Protein AF-A0A0C4F4C1-F1 (afdb_monomer)

Secondary structure (DSSP, 8-state):
---SHHHHHHHHHTTT----EEE--SS----HHHHHHHHHHIIIII-EEE----HHHHHIIIIIIIIIIIHHHHTT-GGG----HHHHHHHHHHHHHHHHHHHHHHHHHHHTT--EEEEEE-SSSS--TTSSHHHHHHHHHHSPP---------------EEEEEEE-S----HHHHH-----S--SSTTHHHHHHHS-S-TTHHHHHHHHHTSSEEEESSHHHHHHHHHHIIIII---EETTEEEETTEEEEEEE------HHHHHHHHTSHHHHHHHHHHHHHTTTS----------SSPPP--S-------PPP-

Mean predicted aligned error: 11.78 Å

Structure (mmCIF, N/CA/C/O backbone):
data_AF-A0A0C4F4C1-F1
#
_entry.id   AF-A0A0C4F4C1-F1
#
loop_
_atom_site.group_PDB
_atom_site.id
_atom_site.type_symbol
_atom_site.label_atom_id
_atom_site.label_alt_id
_atom_site.label_comp_id
_atom_site.label_asym_id
_atom_site.label_entity_id
_atom_site.label_seq_id
_atom_site.pdbx_PDB_ins_code
_atom_site.Cartn_x
_atom_site.Cartn_y
_atom_site.Cartn_z
_atom_site.occupancy
_atom_site.B_iso_or_equiv
_atom_site.auth_seq_id
_atom_site.auth_comp_id
_atom_site.auth_asym_id
_atom_site.auth_atom_id
_atom_site.pdbx_PDB_model_num
ATOM 1 N N . MET A 1 1 ? 1.048 4.523 18.646 1.00 35.31 1 MET A N 1
ATOM 2 C CA . MET A 1 1 ? 0.759 3.696 17.454 1.00 35.31 1 MET A CA 1
ATOM 3 C C . MET A 1 1 ? 0.179 4.600 16.382 1.00 35.31 1 MET A C 1
ATOM 5 O O . MET A 1 1 ? -0.593 5.482 16.733 1.00 35.31 1 MET A O 1
ATOM 9 N N . SER A 1 2 ? 0.594 4.427 15.125 1.00 45.34 2 SER A N 1
ATOM 10 C CA . SER A 1 2 ? 0.056 5.192 13.990 1.00 45.34 2 SER A CA 1
ATOM 11 C C . SER A 1 2 ? -1.458 4.974 13.848 1.00 45.34 2 SER A C 1
ATOM 13 O O . SER A 1 2 ? -1.961 3.903 14.194 1.00 45.34 2 SER A O 1
ATOM 15 N N . SER A 1 3 ? -2.185 5.984 13.371 1.00 47.06 3 SER A N 1
ATOM 16 C CA . SER A 1 3 ? -3.628 5.923 13.128 1.00 47.06 3 SER A CA 1
ATOM 17 C C . SER A 1 3 ? -3.931 5.347 11.735 1.00 47.06 3 SER A C 1
ATOM 19 O O . SER A 1 3 ? -3.367 5.780 10.733 1.00 47.06 3 SER A O 1
ATOM 21 N N . GLY A 1 4 ? -4.838 4.364 11.650 1.00 54.81 4 GLY A N 1
ATOM 22 C CA . GLY A 1 4 ? -5.333 3.830 10.373 1.00 54.81 4 GLY A CA 1
ATOM 23 C C . GLY A 1 4 ? -5.789 2.368 10.429 1.00 54.81 4 GLY A C 1
ATOM 24 O O . GLY A 1 4 ? -5.321 1.589 11.258 1.00 54.81 4 GLY A O 1
ATOM 25 N N . GLY A 1 5 ? -6.677 1.977 9.507 1.00 57.53 5 GLY A N 1
ATOM 26 C CA . GLY A 1 5 ? -7.266 0.627 9.462 1.00 57.53 5 GLY A CA 1
ATOM 27 C C . GLY A 1 5 ? -6.260 -0.513 9.245 1.00 57.53 5 GLY A C 1
ATOM 28 O O . GLY A 1 5 ? -6.515 -1.648 9.643 1.00 57.53 5 GLY A O 1
ATOM 29 N N . LEU A 1 6 ? -5.083 -0.219 8.685 1.00 59.38 6 LEU A N 1
ATOM 30 C CA . LEU A 1 6 ? -4.038 -1.212 8.423 1.00 59.38 6 LEU A CA 1
ATOM 31 C C . LEU A 1 6 ? -3.344 -1.713 9.699 1.00 59.38 6 LEU A C 1
ATOM 33 O O . LEU A 1 6 ? -3.123 -2.915 9.844 1.00 59.38 6 LEU A O 1
ATOM 37 N N . VAL A 1 7 ? -3.030 -0.809 10.637 1.00 64.81 7 VAL A N 1
ATOM 38 C CA . VAL A 1 7 ? -2.422 -1.182 11.927 1.00 64.81 7 VAL A CA 1
ATOM 39 C C . VAL A 1 7 ? -3.390 -2.072 12.702 1.00 64.81 7 VAL A C 1
ATOM 41 O O . VAL A 1 7 ? -2.978 -3.077 13.281 1.00 64.81 7 VAL A O 1
ATOM 44 N N . SER A 1 8 ? -4.688 -1.759 12.653 1.00 63.59 8 SER A N 1
ATOM 45 C CA . SER A 1 8 ? -5.741 -2.559 13.281 1.00 63.59 8 SER A CA 1
ATOM 46 C C . SER A 1 8 ? -5.851 -3.964 12.680 1.00 63.59 8 SER A C 1
ATOM 48 O O . SER A 1 8 ? -5.931 -4.928 13.442 1.00 63.59 8 SER A O 1
ATOM 50 N N . ALA A 1 9 ? -5.804 -4.088 11.348 1.00 61.56 9 ALA A N 1
ATOM 51 C CA . ALA A 1 9 ? -5.882 -5.374 10.654 1.00 61.56 9 ALA A CA 1
ATOM 52 C C . ALA A 1 9 ? -4.660 -6.266 10.941 1.00 61.56 9 ALA A C 1
ATOM 54 O O . ALA A 1 9 ? -4.806 -7.415 11.353 1.00 61.56 9 ALA A O 1
ATOM 55 N N . LEU A 1 10 ? -3.443 -5.728 10.807 1.00 64.25 10 LEU A N 1
ATOM 56 C CA . LEU A 1 10 ? -2.212 -6.515 10.965 1.00 64.25 10 LEU A CA 1
ATOM 57 C C . LEU A 1 10 ? -1.890 -6.852 12.426 1.00 64.25 10 LEU A C 1
ATOM 59 O O . LEU A 1 10 ? -1.355 -7.925 12.706 1.00 64.25 10 LEU A O 1
ATOM 63 N N . SER A 1 11 ? -2.301 -6.007 13.376 1.00 66.00 11 SER A N 1
ATOM 64 C CA . SER A 1 11 ? -2.247 -6.363 14.801 1.00 66.00 11 SER A CA 1
ATOM 65 C C . SER A 1 11 ? -3.151 -7.558 15.137 1.00 66.00 11 SER A C 1
ATOM 67 O O . SER A 1 11 ? -2.917 -8.235 16.135 1.00 66.00 11 SER A O 1
ATOM 69 N N . GLY A 1 12 ? -4.188 -7.824 14.332 1.00 64.56 12 GLY A N 1
ATOM 70 C CA . GLY A 1 12 ? -4.990 -9.048 14.426 1.00 64.56 12 GLY A CA 1
ATOM 71 C C . GLY A 1 12 ? -4.208 -10.284 13.966 1.00 64.56 12 GLY A C 1
ATOM 72 O O . GLY A 1 12 ? -4.178 -11.290 14.673 1.00 64.56 12 GLY A O 1
ATOM 73 N N . CYS A 1 13 ? -3.491 -10.182 12.840 1.00 66.44 13 CYS A N 1
ATOM 74 C CA . CYS A 1 13 ? -2.711 -11.287 12.267 1.00 66.44 13 CYS A CA 1
ATOM 75 C C . CYS A 1 13 ? -1.541 -11.744 13.151 1.00 66.44 13 CYS A C 1
ATOM 77 O O . CYS A 1 13 ? -1.183 -12.919 13.114 1.00 66.44 13 CYS A O 1
ATOM 79 N N . LYS A 1 14 ? -0.976 -10.860 13.990 1.00 67.25 14 LYS A N 1
ATOM 80 C CA . LYS A 1 14 ? 0.126 -11.209 14.911 1.00 67.25 14 LYS A CA 1
ATOM 81 C C . LYS A 1 14 ? -0.247 -12.327 15.900 1.00 67.25 14 LYS A C 1
ATOM 83 O O . LYS A 1 14 ? 0.634 -13.001 16.417 1.00 67.25 14 LYS A O 1
ATOM 88 N N . LYS A 1 15 ? -1.546 -12.557 16.141 1.00 67.50 15 LYS A N 1
ATOM 89 C CA . LYS A 1 15 ? -2.036 -13.680 16.961 1.00 67.50 15 LYS A CA 1
ATOM 90 C C . LYS A 1 15 ? -1.895 -15.044 16.272 1.00 67.50 15 LYS A C 1
ATOM 92 O O . LYS A 1 15 ? -1.882 -16.057 16.957 1.00 67.50 15 LYS A O 1
ATOM 97 N N . GLN A 1 16 ? -1.855 -15.072 14.940 1.00 70.62 16 GLN A N 1
ATOM 98 C CA . GLN A 1 16 ? -1.908 -16.299 14.137 1.00 70.62 16 GLN A CA 1
ATOM 99 C C . GLN A 1 16 ? -0.598 -16.584 13.396 1.00 70.62 16 GLN A C 1
ATOM 101 O O . GLN A 1 16 ? -0.325 -17.734 13.070 1.00 70.62 16 GLN A O 1
ATOM 106 N N . MET A 1 17 ? 0.206 -15.553 13.122 1.00 72.75 17 MET A N 1
ATOM 107 C CA . MET A 1 17 ? 1.444 -15.670 12.355 1.00 72.75 17 MET A CA 1
ATOM 108 C C . MET A 1 17 ? 2.562 -14.831 12.968 1.00 72.75 17 MET A C 1
ATOM 110 O O . MET A 1 17 ? 2.354 -13.692 13.389 1.00 72.75 17 MET A O 1
ATOM 114 N N . THR A 1 18 ? 3.773 -15.382 12.959 1.00 72.88 18 THR A N 1
ATOM 115 C CA . THR A 1 18 ? 5.004 -14.655 13.270 1.00 72.88 18 THR A CA 1
ATOM 116 C C . THR A 1 18 ? 5.500 -13.941 12.019 1.00 72.88 18 THR A C 1
ATOM 118 O O . THR A 1 18 ? 5.768 -14.586 11.008 1.00 72.88 18 THR A O 1
ATOM 121 N N . PHE A 1 19 ? 5.645 -12.619 12.078 1.00 76.31 19 PHE A N 1
ATOM 122 C CA . PHE A 1 19 ? 6.206 -11.831 10.983 1.00 76.31 19 PHE A CA 1
ATOM 123 C C . PHE A 1 19 ? 7.054 -10.670 11.513 1.00 76.31 19 PHE A C 1
ATOM 125 O O . PHE A 1 19 ? 6.844 -10.185 12.627 1.00 76.31 19 PHE A O 1
ATOM 132 N N . SER A 1 20 ? 8.014 -10.235 10.695 1.00 78.81 20 SER A N 1
ATOM 133 C CA . SER A 1 20 ? 8.858 -9.060 10.932 1.00 78.81 20 SER A CA 1
ATOM 134 C C . SER A 1 20 ? 8.289 -7.864 10.170 1.00 78.81 20 SER A C 1
ATOM 136 O O . SER A 1 20 ? 7.990 -7.963 8.979 1.00 78.81 20 SER A O 1
ATOM 138 N N . TRP A 1 21 ? 8.119 -6.726 10.841 1.00 81.50 21 TRP A N 1
ATOM 139 C CA . TRP A 1 21 ? 7.571 -5.519 10.228 1.00 81.50 21 TRP A CA 1
ATOM 140 C C . TRP A 1 21 ? 8.665 -4.530 9.837 1.00 81.50 21 TRP A C 1
ATOM 142 O O . TRP A 1 21 ? 9.314 -3.954 10.704 1.00 81.50 21 TRP A O 1
ATOM 152 N N . ILE A 1 22 ? 8.801 -4.211 8.549 1.00 82.94 22 ILE A N 1
ATOM 153 C CA . ILE A 1 22 ? 9.775 -3.214 8.071 1.00 82.94 22 ILE A CA 1
ATOM 154 C C . ILE A 1 22 ? 9.083 -1.890 7.701 1.00 82.94 22 ILE A C 1
ATOM 156 O O . ILE A 1 22 ? 8.262 -1.825 6.778 1.00 82.94 22 ILE A O 1
ATOM 160 N N . GLY A 1 23 ? 9.414 -0.804 8.406 1.00 82.69 23 GLY A N 1
ATOM 161 C CA . GLY A 1 23 ? 8.717 0.483 8.272 1.00 82.69 23 GLY A CA 1
ATOM 162 C C . GLY A 1 23 ? 9.532 1.696 8.719 1.00 82.69 23 GLY A C 1
ATOM 163 O O . GLY A 1 23 ? 10.448 1.567 9.521 1.00 82.69 23 GLY A O 1
ATOM 164 N N . TRP A 1 24 ? 9.184 2.884 8.220 1.00 84.00 24 TRP A N 1
ATOM 165 C CA . TRP A 1 24 ? 9.732 4.144 8.732 1.00 84.00 24 TRP A CA 1
ATOM 166 C C . TRP A 1 24 ? 9.027 4.523 10.050 1.00 84.00 24 TRP A C 1
ATOM 168 O O . TRP A 1 24 ? 7.796 4.472 10.095 1.00 84.00 24 TRP A O 1
ATOM 178 N N . PRO A 1 25 ? 9.760 4.882 11.124 1.00 82.31 25 PRO A N 1
ATOM 179 C CA . PRO A 1 25 ? 9.172 5.214 12.426 1.00 82.31 25 PRO A CA 1
ATOM 180 C C . PRO A 1 25 ? 8.455 6.574 12.474 1.00 82.31 25 PRO A C 1
ATOM 182 O O . PRO A 1 25 ? 7.827 6.877 13.485 1.00 82.31 25 PRO A O 1
ATOM 185 N N . GLY A 1 26 ? 8.527 7.378 11.407 1.00 81.25 26 GLY A N 1
ATOM 186 C CA . GLY A 1 26 ? 7.817 8.658 11.306 1.00 81.25 26 GLY A CA 1
ATOM 187 C C . GLY A 1 26 ? 8.607 9.878 11.780 1.00 81.25 26 GLY A C 1
ATOM 188 O O . GLY A 1 26 ? 8.029 10.954 11.885 1.00 81.25 26 GLY A O 1
ATOM 189 N N . LEU A 1 27 ? 9.897 9.724 12.092 1.00 82.56 27 LEU A N 1
ATOM 190 C CA . LEU A 1 27 ? 10.769 10.827 12.496 1.00 82.56 27 LEU A CA 1
ATOM 191 C C . LEU A 1 27 ? 12.226 10.569 12.093 1.00 82.56 27 LEU A C 1
ATOM 193 O O . LEU A 1 27 ? 12.684 9.419 12.122 1.00 82.56 27 LEU A O 1
ATOM 197 N N . ASP A 1 28 ? 12.952 11.631 11.747 1.00 83.56 28 ASP A N 1
ATOM 198 C CA . ASP A 1 28 ? 14.396 11.579 11.531 1.00 83.56 28 ASP A CA 1
ATOM 199 C C . ASP A 1 28 ? 15.155 11.592 12.869 1.00 83.56 28 ASP A C 1
ATOM 201 O O . ASP A 1 28 ? 15.110 12.536 13.662 1.00 83.56 28 ASP A O 1
ATOM 205 N N . VAL A 1 29 ? 15.874 10.502 13.137 1.00 84.62 29 VAL A N 1
ATOM 206 C CA . VAL A 1 29 ? 16.714 10.350 14.329 1.00 84.62 29 VAL A CA 1
ATOM 207 C C . VAL A 1 29 ? 18.156 10.649 13.945 1.00 84.62 29 VAL A C 1
ATOM 209 O O . VAL A 1 29 ? 18.796 9.830 13.298 1.00 84.62 29 VAL A O 1
ATOM 212 N N . ARG A 1 30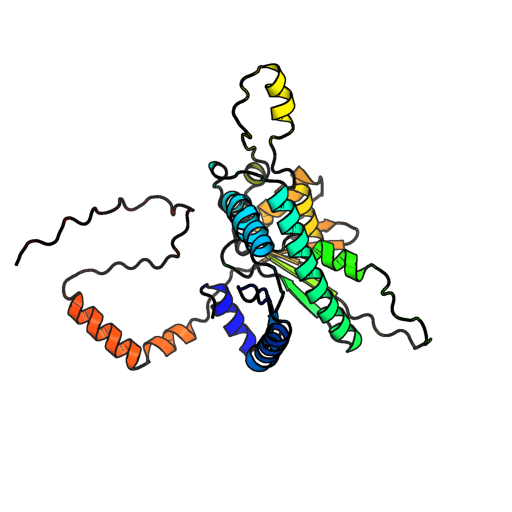 ? 18.725 11.772 14.392 1.00 81.12 30 ARG A N 1
ATOM 213 C CA . ARG A 1 30 ? 20.107 12.141 14.020 1.00 81.12 30 ARG A CA 1
ATOM 214 C C . ARG A 1 30 ? 21.187 11.353 14.768 1.00 81.12 30 ARG A C 1
ATOM 216 O O . ARG A 1 30 ? 22.189 10.966 14.175 1.00 81.12 30 ARG A O 1
ATOM 223 N N . ALA A 1 31 ? 20.996 11.100 16.063 1.00 86.44 31 ALA A N 1
ATOM 224 C CA . ALA A 1 31 ? 22.010 10.464 16.904 1.00 86.44 31 ALA A CA 1
ATOM 225 C C . ALA A 1 31 ? 22.082 8.937 16.665 1.00 86.44 31 ALA A C 1
ATOM 227 O O . ALA A 1 31 ? 21.080 8.249 16.889 1.00 86.44 31 ALA A O 1
ATOM 228 N N . PRO A 1 32 ? 23.251 8.369 16.297 1.00 86.69 32 PRO A N 1
ATOM 229 C CA . PRO A 1 32 ? 23.392 6.927 16.064 1.00 86.69 32 PRO A CA 1
ATOM 230 C C . PRO A 1 32 ? 23.008 6.071 17.276 1.00 86.69 32 PRO A C 1
ATOM 232 O O . PRO A 1 32 ? 22.329 5.060 17.123 1.00 86.69 32 PRO A O 1
ATOM 235 N N . ALA A 1 33 ? 23.357 6.515 18.488 1.00 85.50 33 ALA A N 1
ATOM 236 C CA . ALA A 1 33 ? 22.995 5.821 19.724 1.00 85.50 33 ALA A CA 1
ATOM 237 C C . ALA A 1 33 ? 21.469 5.679 19.890 1.00 85.50 33 ALA A C 1
ATOM 239 O O . ALA A 1 33 ? 20.977 4.618 20.276 1.00 85.50 33 ALA A O 1
ATOM 240 N N . HIS A 1 34 ? 20.704 6.716 19.529 1.00 89.06 34 HIS A N 1
ATOM 241 C CA . HIS A 1 34 ? 19.241 6.672 19.572 1.00 89.06 34 HIS A CA 1
ATOM 242 C C . HIS A 1 34 ? 18.667 5.749 18.494 1.00 89.06 34 HIS A C 1
ATOM 244 O O . HIS A 1 34 ? 17.710 5.029 18.777 1.00 89.06 34 HIS A O 1
ATOM 250 N N . LYS A 1 35 ? 19.258 5.709 17.289 1.00 88.38 35 LYS A N 1
ATOM 251 C CA . LYS A 1 35 ? 18.845 4.754 16.244 1.00 88.38 35 LYS A CA 1
ATOM 252 C C . LYS A 1 35 ? 18.967 3.316 16.740 1.00 88.38 35 LYS A C 1
ATOM 254 O O . LYS A 1 35 ? 18.026 2.545 16.577 1.00 88.38 35 LYS A O 1
ATOM 259 N N . THR A 1 36 ? 20.084 2.972 17.381 1.00 88.94 36 THR A N 1
ATOM 260 C CA . THR A 1 36 ? 20.307 1.628 17.935 1.00 88.94 36 THR A CA 1
ATOM 261 C C . THR A 1 36 ? 19.296 1.299 19.027 1.00 88.94 36 THR A C 1
ATOM 263 O O . THR A 1 36 ? 18.661 0.249 18.974 1.00 88.94 36 THR A O 1
ATOM 266 N N . PHE A 1 37 ? 19.081 2.215 19.976 1.00 89.88 37 PHE A N 1
ATOM 267 C CA . PHE A 1 37 ? 18.108 2.024 21.052 1.00 89.88 37 PHE A CA 1
ATOM 268 C C . PHE A 1 37 ? 16.679 1.818 20.525 1.00 89.88 37 PHE A C 1
ATOM 270 O O . PHE A 1 37 ? 15.995 0.877 20.925 1.00 89.88 37 PHE A O 1
ATOM 277 N N . ILE A 1 38 ? 16.233 2.665 19.592 1.00 88.12 38 ILE A N 1
ATOM 278 C CA . ILE A 1 38 ? 14.894 2.571 18.997 1.00 88.12 38 ILE A CA 1
ATOM 279 C C . ILE A 1 38 ? 14.758 1.286 18.177 1.00 88.12 38 ILE A C 1
ATOM 281 O O . ILE A 1 38 ? 13.740 0.608 18.285 1.00 88.12 38 ILE A O 1
ATOM 285 N N . ALA A 1 39 ? 15.771 0.922 17.387 1.00 87.94 39 ALA A N 1
ATOM 286 C CA . ALA A 1 39 ? 15.757 -0.315 16.612 1.00 87.94 39 ALA A CA 1
ATOM 287 C C . ALA A 1 39 ? 15.644 -1.554 17.510 1.00 87.94 39 ALA A C 1
ATOM 289 O O . ALA A 1 39 ? 14.866 -2.452 17.196 1.00 87.94 39 ALA A O 1
ATOM 290 N N . GLN A 1 40 ? 16.361 -1.574 18.638 1.00 88.75 40 GLN A N 1
ATOM 291 C CA . GLN A 1 40 ? 16.298 -2.675 19.594 1.00 88.75 40 GLN A CA 1
ATOM 292 C C . GLN A 1 40 ? 14.906 -2.785 20.226 1.00 88.75 40 GLN A C 1
ATOM 294 O O . GLN A 1 40 ? 14.291 -3.846 20.180 1.00 88.75 40 GLN A O 1
ATOM 299 N N . ARG A 1 41 ? 14.344 -1.670 20.709 1.00 89.31 41 ARG A N 1
ATOM 300 C CA . ARG A 1 41 ? 12.983 -1.656 21.269 1.00 89.31 41 ARG A CA 1
ATOM 301 C C . ARG A 1 41 ? 11.916 -2.063 20.257 1.00 89.31 41 ARG A C 1
ATOM 303 O O . ARG A 1 41 ? 11.018 -2.828 20.588 1.00 89.31 41 ARG A O 1
ATOM 310 N N . LEU A 1 42 ? 12.010 -1.574 19.019 1.00 86.19 42 LEU A N 1
ATOM 311 C CA . LEU A 1 42 ? 11.087 -1.947 17.945 1.00 86.19 42 LEU A CA 1
ATOM 312 C C . LEU A 1 42 ? 11.144 -3.448 17.645 1.00 86.19 42 LEU A C 1
ATOM 314 O O . LEU A 1 42 ? 10.095 -4.065 17.445 1.00 86.19 42 LEU A O 1
ATOM 318 N N . LYS A 1 43 ? 12.342 -4.037 17.661 1.00 85.44 43 LYS A N 1
ATOM 319 C CA . LYS A 1 43 ? 12.540 -5.470 17.454 1.00 85.44 43 LYS A CA 1
ATOM 320 C C . LYS A 1 43 ? 11.938 -6.286 18.598 1.00 85.44 43 LYS A C 1
ATOM 322 O O . LYS A 1 43 ? 11.150 -7.190 18.327 1.00 85.44 43 LYS A O 1
ATOM 327 N N . ASP A 1 44 ? 12.259 -5.934 19.838 1.00 85.06 44 ASP A N 1
ATOM 328 C CA . ASP A 1 44 ? 11.915 -6.734 21.016 1.00 85.06 44 ASP A CA 1
ATOM 329 C C . ASP A 1 44 ? 10.431 -6.616 21.393 1.00 85.06 44 ASP A C 1
ATOM 331 O O . ASP A 1 44 ? 9.773 -7.619 21.656 1.00 85.06 44 ASP A O 1
ATOM 335 N N . GLU A 1 45 ? 9.871 -5.403 21.374 1.00 84.44 45 GLU A N 1
ATOM 336 C CA . GLU A 1 45 ? 8.482 -5.165 21.791 1.00 84.44 45 GLU A CA 1
ATOM 337 C C . GLU A 1 45 ? 7.479 -5.409 20.647 1.00 84.44 45 GLU A C 1
ATOM 339 O O . GLU A 1 45 ? 6.363 -5.889 20.869 1.00 84.44 45 GLU A O 1
ATOM 344 N N . TYR A 1 46 ? 7.852 -5.088 19.401 1.00 78.81 46 TYR A N 1
ATOM 345 C CA . TYR A 1 46 ? 6.898 -5.032 18.285 1.00 78.81 46 TYR A CA 1
ATOM 346 C C . TYR A 1 46 ? 7.221 -5.971 17.124 1.00 78.81 46 TYR A C 1
ATOM 348 O O . TYR A 1 46 ? 6.344 -6.170 16.281 1.00 78.81 46 TYR A O 1
ATOM 356 N N . SER A 1 47 ? 8.386 -6.628 17.116 1.00 82.88 47 SER A N 1
ATOM 357 C CA . SER A 1 47 ? 8.878 -7.404 15.966 1.00 82.88 47 SER A CA 1
ATOM 358 C C . SER A 1 47 ? 9.040 -6.525 14.717 1.00 82.88 47 SER A C 1
ATOM 360 O O . SER A 1 47 ? 8.782 -6.955 13.597 1.00 82.88 47 SER A O 1
ATOM 362 N N . CYS A 1 48 ? 9.445 -5.268 14.918 1.00 84.25 48 CYS A N 1
ATOM 363 C CA . CYS A 1 48 ? 9.604 -4.261 13.876 1.00 84.25 48 CYS A CA 1
ATOM 364 C C . CYS A 1 48 ? 11.087 -3.939 13.628 1.00 84.25 48 CYS A C 1
ATOM 366 O O . CYS A 1 48 ? 11.869 -3.793 14.564 1.00 84.25 48 CYS A O 1
ATOM 368 N N . LYS A 1 49 ? 11.466 -3.732 12.367 1.00 84.00 49 LYS A N 1
ATOM 369 C CA . LYS A 1 49 ? 12.766 -3.207 11.939 1.00 84.00 49 LYS A CA 1
ATOM 370 C C . LYS A 1 49 ? 12.566 -1.816 11.306 1.00 84.00 49 LYS A C 1
ATOM 372 O O . LYS A 1 49 ? 11.821 -1.693 10.328 1.00 84.00 49 LYS A O 1
ATOM 377 N N . PRO A 1 50 ? 13.197 -0.755 11.842 1.00 87.50 50 PRO A N 1
ATOM 378 C CA . PRO A 1 50 ? 13.037 0.587 11.300 1.00 87.50 50 PRO A CA 1
ATOM 379 C C . PRO A 1 50 ? 13.812 0.774 9.991 1.00 87.50 50 PRO A C 1
ATOM 381 O O . PRO A 1 50 ? 14.934 0.290 9.839 1.00 87.50 50 PRO A O 1
ATOM 384 N N . VAL A 1 51 ? 13.229 1.546 9.078 1.00 87.31 51 VAL A N 1
ATOM 385 C CA . VAL A 1 51 ? 13.908 2.132 7.918 1.00 87.31 51 VAL A CA 1
ATOM 386 C C . VAL A 1 51 ? 14.125 3.605 8.208 1.00 87.31 51 VAL A C 1
ATOM 388 O O . VAL A 1 51 ? 13.176 4.325 8.511 1.00 87.31 51 VAL A O 1
ATOM 391 N N . TRP A 1 52 ? 15.377 4.043 8.158 1.00 89.31 52 TRP A N 1
ATOM 392 C CA . TRP A 1 52 ? 15.751 5.415 8.480 1.00 89.31 52 TRP A CA 1
ATOM 393 C C . TRP A 1 52 ? 15.752 6.260 7.213 1.00 89.31 52 TRP A C 1
ATOM 395 O O . TRP A 1 52 ? 16.490 5.957 6.281 1.00 89.31 52 TRP A O 1
ATOM 405 N N . LEU A 1 53 ? 14.947 7.317 7.206 1.00 87.31 53 LEU A N 1
ATOM 406 C CA . LEU A 1 53 ? 14.895 8.329 6.154 1.00 87.31 53 LEU A CA 1
ATOM 407 C C . LEU A 1 53 ? 15.166 9.688 6.807 1.00 87.31 53 LEU A C 1
ATOM 409 O O . LEU A 1 53 ? 14.727 9.897 7.941 1.00 87.31 53 LEU A O 1
ATOM 413 N N . SER A 1 54 ? 15.886 10.574 6.116 1.00 90.88 54 SER A N 1
ATOM 414 C CA . SER A 1 54 ? 16.015 11.974 6.542 1.00 90.88 54 SER A CA 1
ATOM 415 C C . SER A 1 54 ? 14.676 12.694 6.396 1.00 90.88 54 SER A C 1
ATOM 417 O O . SER A 1 54 ? 13.860 12.276 5.577 1.00 90.88 54 SER A O 1
ATOM 419 N N . ASP A 1 55 ? 14.446 13.780 7.136 1.00 89.00 55 ASP A N 1
ATOM 420 C CA . ASP A 1 55 ? 13.181 14.529 7.028 1.00 89.00 55 ASP A CA 1
ATOM 421 C C . ASP A 1 55 ? 12.938 15.072 5.606 1.00 89.00 55 ASP A C 1
ATOM 423 O O . ASP A 1 55 ? 11.816 15.025 5.112 1.00 89.00 55 ASP A O 1
ATOM 427 N N . ASP A 1 56 ? 13.988 15.523 4.910 1.00 91.06 56 ASP A N 1
ATOM 428 C CA . ASP A 1 56 ? 13.890 16.027 3.529 1.00 91.06 56 ASP A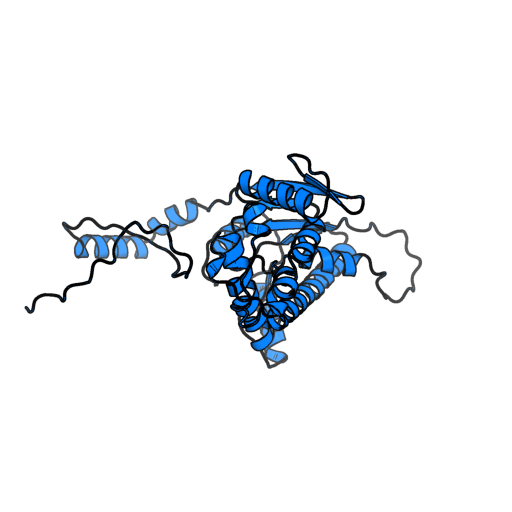 CA 1
ATOM 429 C C . ASP A 1 56 ? 13.515 14.917 2.532 1.00 91.06 56 ASP A C 1
ATOM 431 O O . ASP A 1 56 ? 12.603 15.081 1.718 1.00 91.06 56 ASP A O 1
ATOM 435 N N . LEU A 1 57 ? 14.165 13.751 2.634 1.00 90.25 57 LEU A N 1
ATOM 436 C CA . LEU A 1 57 ? 13.811 12.582 1.829 1.00 90.25 57 LEU A CA 1
ATOM 437 C C . LEU A 1 57 ? 12.404 12.095 2.191 1.00 90.25 57 LEU A C 1
ATOM 439 O O . LEU A 1 57 ? 11.629 11.715 1.311 1.00 90.25 57 LEU A O 1
ATOM 443 N N . ALA A 1 58 ? 12.063 12.118 3.484 1.00 87.19 58 ALA A N 1
ATOM 444 C CA . ALA A 1 58 ? 10.763 11.737 4.009 1.00 87.19 58 ALA A CA 1
ATOM 445 C C . ALA A 1 58 ? 9.645 12.597 3.399 1.00 87.19 58 ALA A C 1
ATOM 447 O O . ALA A 1 58 ? 8.682 12.068 2.849 1.00 87.19 58 ALA A O 1
ATOM 448 N N . ASP A 1 59 ? 9.812 13.913 3.423 1.00 88.00 59 ASP A N 1
ATOM 449 C CA . ASP A 1 59 ? 8.846 14.867 2.894 1.00 88.00 59 ASP A CA 1
ATOM 450 C C . ASP A 1 59 ? 8.698 14.759 1.369 1.00 88.00 59 ASP A C 1
ATOM 452 O O . ASP A 1 59 ? 7.591 14.552 0.862 1.00 88.00 59 ASP A O 1
ATOM 456 N N . LYS A 1 60 ? 9.807 14.777 0.620 1.00 89.69 60 LYS A N 1
ATOM 457 C CA . LYS A 1 60 ? 9.775 14.708 -0.852 1.00 89.69 60 LYS A CA 1
ATOM 458 C C . LYS A 1 60 ? 9.181 13.401 -1.372 1.00 89.69 60 LYS A C 1
ATOM 460 O O . LYS A 1 60 ? 8.421 13.422 -2.341 1.00 89.69 60 LYS A O 1
ATOM 465 N N . HIS A 1 61 ? 9.480 12.261 -0.741 1.00 85.12 61 HIS A N 1
ATOM 466 C CA . HIS A 1 61 ? 8.892 10.991 -1.174 1.00 85.12 61 HIS A CA 1
ATOM 467 C C . HIS A 1 61 ? 7.421 10.856 -0.744 1.00 85.12 61 HIS A C 1
ATOM 469 O O . HIS A 1 61 ? 6.593 10.396 -1.540 1.00 85.12 61 HIS A O 1
ATOM 475 N N . TYR A 1 62 ? 7.085 11.223 0.501 1.00 83.94 62 TYR A N 1
ATOM 476 C CA . TYR A 1 62 ? 5.763 10.992 1.086 1.00 83.94 62 TYR A CA 1
ATOM 477 C C . TYR A 1 62 ? 4.774 12.080 0.670 1.00 83.94 62 TYR A C 1
ATOM 479 O O . TYR A 1 62 ? 3.773 11.791 0.017 1.00 83.94 62 TYR A O 1
ATOM 487 N N . ASN A 1 63 ? 5.066 13.340 0.982 1.00 85.19 63 ASN A N 1
ATOM 488 C CA . ASN A 1 63 ? 4.208 14.463 0.620 1.00 85.19 63 ASN A CA 1
ATOM 489 C C . ASN A 1 63 ? 4.377 14.835 -0.857 1.00 85.19 63 ASN A C 1
ATOM 491 O O . ASN A 1 63 ? 3.385 15.012 -1.567 1.00 85.19 63 ASN A O 1
ATOM 495 N N . GLY A 1 64 ? 5.619 14.876 -1.341 1.00 86.12 64 GLY A N 1
ATOM 496 C CA . GLY A 1 64 ? 5.941 15.340 -2.690 1.00 86.12 64 GLY A CA 1
ATOM 497 C C . GLY A 1 64 ? 5.481 14.411 -3.816 1.00 86.12 64 GLY A C 1
ATOM 498 O O . GLY A 1 64 ? 4.789 14.857 -4.726 1.00 86.12 64 GLY A O 1
ATOM 499 N N . PHE A 1 65 ? 5.850 13.127 -3.797 1.00 85.81 65 PHE A N 1
ATOM 500 C CA . PHE A 1 65 ? 5.465 12.197 -4.870 1.00 85.81 65 PHE A CA 1
ATOM 501 C C . PHE A 1 65 ? 4.220 11.386 -4.523 1.00 85.81 65 PHE A C 1
ATOM 503 O O . PHE A 1 65 ? 3.269 11.305 -5.298 1.00 85.81 65 PHE A O 1
ATOM 510 N N . SER A 1 66 ? 4.210 10.772 -3.344 1.00 84.31 66 SER A N 1
ATOM 511 C CA . SER A 1 66 ? 3.161 9.823 -2.992 1.00 84.31 66 SER A CA 1
ATOM 512 C C . SER A 1 66 ? 1.806 10.527 -2.842 1.00 84.31 66 SER A C 1
ATOM 514 O O . SER A 1 66 ? 0.877 10.217 -3.591 1.00 84.31 66 SER A O 1
ATOM 516 N N . ASN A 1 67 ? 1.709 11.520 -1.953 1.00 82.81 67 ASN A N 1
ATOM 517 C CA . ASN A 1 67 ? 0.454 12.226 -1.675 1.00 82.81 67 ASN A CA 1
ATOM 518 C C . ASN A 1 67 ? 0.070 13.245 -2.753 1.00 82.81 67 ASN A C 1
ATOM 520 O O . ASN A 1 67 ? -1.118 13.451 -2.963 1.00 82.81 67 ASN A O 1
ATOM 524 N N . SER A 1 68 ? 1.030 13.869 -3.444 1.00 82.94 68 SER A N 1
ATOM 525 C CA . SER A 1 68 ? 0.702 14.891 -4.456 1.00 82.94 68 SER A CA 1
ATOM 526 C C . SER A 1 68 ? 0.543 14.338 -5.877 1.00 82.94 68 SER A C 1
ATOM 528 O O . SER A 1 68 ? -0.015 15.028 -6.723 1.00 82.94 68 SER A O 1
ATOM 530 N N . ILE A 1 69 ? 1.011 13.112 -6.164 1.00 84.12 69 ILE A N 1
ATOM 531 C CA . ILE A 1 69 ? 0.913 12.493 -7.502 1.00 84.12 69 ILE A CA 1
ATOM 532 C C . ILE A 1 69 ? 0.110 11.200 -7.453 1.00 84.12 69 ILE A C 1
ATOM 534 O O . ILE A 1 69 ? -0.974 11.100 -8.023 1.00 84.12 69 ILE A O 1
ATOM 538 N N . LEU A 1 70 ? 0.623 10.180 -6.767 1.00 84.56 70 LEU A N 1
ATOM 539 C CA . LEU A 1 70 ? 0.021 8.850 -6.839 1.00 84.56 70 LEU A CA 1
ATOM 540 C C . LEU A 1 70 ? -1.367 8.799 -6.199 1.00 84.56 70 LEU A C 1
ATOM 542 O O . LEU A 1 70 ? -2.258 8.127 -6.718 1.00 84.56 70 LEU A O 1
ATOM 546 N N . TRP A 1 71 ? -1.552 9.502 -5.084 1.00 84.25 71 TRP A N 1
ATOM 547 C CA . TRP A 1 71 ? -2.821 9.527 -4.371 1.00 84.25 71 TRP A CA 1
ATOM 548 C C . TRP A 1 71 ? -3.960 10.149 -5.191 1.00 84.25 71 TRP A C 1
ATOM 550 O O . TRP A 1 71 ? -4.932 9.424 -5.432 1.00 84.25 71 TRP A O 1
ATOM 560 N N . PRO A 1 72 ? -3.857 11.392 -5.708 1.00 83.06 72 PRO A N 1
ATOM 561 C CA . PRO A 1 72 ? -4.883 11.962 -6.574 1.00 83.06 72 PRO A CA 1
ATOM 562 C C . PRO A 1 72 ? -5.130 11.106 -7.818 1.00 83.06 72 PRO A C 1
ATOM 564 O O . PRO A 1 72 ? -6.281 10.861 -8.178 1.00 83.06 72 PRO A O 1
ATOM 567 N N . LEU A 1 73 ? -4.073 10.563 -8.439 1.00 84.62 73 LEU A N 1
ATOM 568 C CA . LEU A 1 73 ? -4.207 9.690 -9.610 1.00 84.62 73 LEU A CA 1
ATOM 569 C C . LEU A 1 73 ? -5.059 8.455 -9.312 1.00 84.62 73 LEU A C 1
ATOM 571 O O . LEU A 1 73 ? -5.958 8.112 -10.080 1.00 84.62 73 LEU A O 1
ATOM 575 N N . PHE A 1 74 ? -4.769 7.773 -8.204 1.00 86.69 74 PHE A N 1
ATOM 576 C CA . PHE A 1 74 ? -5.415 6.505 -7.870 1.00 86.69 74 PHE A CA 1
ATOM 577 C C . PHE A 1 74 ? -6.837 6.704 -7.345 1.00 86.69 74 PHE A C 1
ATOM 579 O O . PHE A 1 74 ? -7.658 5.797 -7.453 1.00 86.69 74 PHE A O 1
ATOM 586 N N . HIS A 1 75 ? -7.157 7.911 -6.880 1.00 86.38 75 HIS A N 1
ATOM 587 C CA . HIS A 1 75 ? -8.498 8.299 -6.454 1.00 86.38 75 HIS A CA 1
ATOM 588 C C . HIS A 1 75 ? -9.293 9.026 -7.536 1.00 86.38 75 HIS A C 1
ATOM 590 O O . HIS A 1 75 ? -10.335 9.577 -7.215 1.00 86.38 75 HIS A O 1
ATOM 596 N N . TYR A 1 76 ? -8.866 9.009 -8.805 1.00 84.56 76 TYR A N 1
ATOM 597 C CA . TYR A 1 76 ? -9.590 9.656 -9.910 1.00 84.56 76 TYR A CA 1
ATOM 598 C C . TYR A 1 76 ? -9.700 11.191 -9.782 1.00 84.56 76 TYR A C 1
ATOM 600 O O . TYR A 1 76 ? -10.619 11.791 -10.335 1.00 84.56 76 TYR A O 1
ATOM 608 N N . HIS A 1 77 ? -8.730 11.837 -9.127 1.00 81.94 77 HIS A N 1
ATOM 609 C CA . HIS A 1 77 ? -8.619 13.297 -8.991 1.00 81.94 77 HIS A CA 1
ATOM 610 C C . HIS A 1 77 ? -7.402 13.847 -9.758 1.00 81.94 77 HIS A C 1
ATOM 612 O O . HIS A 1 77 ? -6.464 14.374 -9.161 1.00 81.94 77 HIS A O 1
ATOM 618 N N . PRO A 1 78 ? -7.359 13.730 -11.099 1.00 72.12 78 PRO A N 1
ATOM 619 C CA . PRO A 1 78 ? -6.173 14.092 -11.857 1.00 72.12 78 PRO A CA 1
ATOM 620 C C . PRO A 1 78 ? -5.841 15.593 -11.886 1.00 72.12 78 PRO A C 1
ATOM 622 O O . PRO A 1 78 ? -4.695 15.960 -12.124 1.00 72.12 78 PRO A O 1
ATOM 625 N N . GLY A 1 79 ? -6.814 16.470 -11.640 1.00 68.19 79 GLY A N 1
ATOM 626 C CA . GLY A 1 79 ? -6.634 17.922 -11.764 1.00 68.19 79 GLY A CA 1
ATOM 627 C C . GLY A 1 79 ? -5.665 18.560 -10.759 1.00 68.19 79 GLY A C 1
ATOM 628 O O . GLY A 1 79 ? -5.248 19.690 -10.981 1.00 68.19 79 GLY A O 1
ATOM 629 N N . GLU A 1 80 ? -5.296 17.857 -9.687 1.00 68.56 80 GLU A N 1
ATOM 630 C CA . GLU A 1 80 ? -4.508 18.402 -8.566 1.00 68.56 80 GLU A CA 1
ATOM 631 C C . GLU A 1 80 ? -3.015 18.026 -8.618 1.00 68.56 80 GLU A C 1
ATOM 633 O O . GLU A 1 80 ? -2.249 18.376 -7.721 1.00 68.56 80 GLU A O 1
ATOM 638 N N . MET A 1 81 ? -2.576 17.308 -9.657 1.00 72.81 81 MET A N 1
ATOM 639 C CA . MET A 1 81 ? -1.210 16.784 -9.739 1.00 72.81 81 MET A CA 1
ATOM 640 C C . MET A 1 81 ? -0.218 17.743 -10.393 1.00 72.81 81 MET A C 1
ATOM 642 O O . MET A 1 81 ? -0.419 18.181 -11.524 1.00 72.81 81 MET A O 1
ATOM 646 N N . ASN A 1 82 ? 0.930 17.934 -9.738 1.00 75.69 82 ASN A N 1
ATOM 647 C CA . ASN A 1 82 ? 2.074 18.679 -10.268 1.00 75.69 82 ASN A CA 1
ATOM 648 C C . ASN A 1 82 ? 3.347 17.831 -10.210 1.00 75.69 82 ASN A C 1
ATOM 650 O O . ASN A 1 82 ? 3.987 17.736 -9.164 1.00 75.69 82 ASN A O 1
ATOM 654 N N . PHE A 1 83 ? 3.721 17.200 -11.328 1.00 81.19 83 PHE A N 1
ATOM 655 C CA . PHE A 1 83 ? 4.910 16.345 -11.372 1.00 81.19 83 PHE A CA 1
ATOM 656 C C . PHE A 1 83 ? 6.192 17.168 -11.202 1.00 81.19 83 PHE A C 1
ATOM 658 O O . PHE A 1 83 ? 6.463 18.084 -11.977 1.00 81.19 83 PHE A O 1
ATOM 665 N N . VAL A 1 84 ? 6.999 16.784 -10.214 1.00 83.88 84 VAL A N 1
ATOM 666 C CA . VAL A 1 84 ? 8.316 17.359 -9.934 1.00 83.88 84 VAL A CA 1
ATOM 667 C C . VAL A 1 84 ? 9.333 16.225 -9.943 1.00 83.88 84 VAL A C 1
ATOM 669 O O . VAL A 1 84 ? 9.219 15.275 -9.168 1.00 83.88 84 VAL A O 1
ATOM 672 N N . GLU A 1 85 ? 10.344 16.328 -10.803 1.00 86.31 85 GLU A N 1
ATOM 673 C CA . GLU A 1 85 ? 11.365 15.287 -10.980 1.00 86.31 85 GLU A CA 1
ATOM 674 C C . GLU A 1 85 ? 12.134 14.997 -9.683 1.00 86.31 85 GLU A C 1
ATOM 676 O O . GLU A 1 85 ? 12.328 13.840 -9.324 1.00 86.31 85 GLU A O 1
ATOM 681 N N . ALA A 1 86 ? 12.455 16.026 -8.893 1.00 88.38 86 ALA A N 1
ATOM 682 C CA . ALA A 1 86 ? 13.104 15.851 -7.592 1.00 88.38 86 ALA A CA 1
ATOM 683 C C . ALA A 1 86 ? 12.282 14.990 -6.610 1.00 88.38 86 ALA A C 1
ATOM 685 O O . ALA A 1 86 ? 12.855 14.247 -5.815 1.00 88.38 86 ALA A O 1
ATOM 686 N N . HIS A 1 87 ? 10.944 15.050 -6.666 1.00 90.00 87 HIS A N 1
ATOM 687 C CA . HIS A 1 87 ? 10.089 14.188 -5.843 1.00 90.00 87 HIS A CA 1
ATOM 688 C C . HIS A 1 87 ? 10.131 12.737 -6.333 1.00 90.00 87 HIS A C 1
ATOM 690 O O . HIS A 1 87 ? 10.086 11.812 -5.523 1.00 90.00 87 HIS A O 1
ATOM 696 N N . TRP A 1 88 ? 10.246 12.526 -7.648 1.00 88.62 88 TRP A N 1
ATOM 697 C CA . TRP A 1 88 ? 10.421 11.194 -8.218 1.00 88.62 88 TRP A CA 1
ATOM 698 C C . TRP A 1 88 ? 11.761 10.563 -7.823 1.00 88.62 88 TRP A C 1
ATOM 700 O O . TRP A 1 88 ? 11.791 9.408 -7.398 1.00 88.62 88 TRP A O 1
ATOM 710 N N . GLU A 1 89 ? 12.856 11.318 -7.897 1.00 90.50 89 GLU A N 1
ATOM 711 C CA . GLU A 1 89 ? 14.172 10.840 -7.457 1.00 90.50 89 GLU A CA 1
ATOM 712 C C . GLU A 1 89 ? 14.168 10.483 -5.966 1.00 90.50 89 GLU A C 1
ATOM 714 O O . GLU A 1 89 ? 14.563 9.376 -5.599 1.00 90.50 89 GLU A O 1
ATOM 719 N N . ALA A 1 90 ? 13.600 11.349 -5.119 1.00 91.12 90 ALA A N 1
ATOM 720 C CA . ALA A 1 90 ? 13.408 11.067 -3.697 1.00 91.12 90 ALA A CA 1
ATOM 721 C C . ALA A 1 90 ? 12.554 9.807 -3.462 1.00 91.12 90 ALA A C 1
ATOM 723 O O . ALA A 1 90 ? 12.832 9.000 -2.574 1.00 91.12 90 ALA A O 1
ATOM 724 N N . TYR A 1 91 ? 11.521 9.592 -4.279 1.00 88.62 91 TYR A N 1
ATOM 725 C CA . TYR A 1 91 ? 10.702 8.387 -4.215 1.00 88.62 91 TYR A CA 1
ATOM 726 C C . TYR A 1 91 ? 11.495 7.118 -4.558 1.00 88.62 91 TYR A C 1
ATOM 728 O O . TYR A 1 91 ? 11.374 6.116 -3.844 1.00 88.62 91 TYR A O 1
ATOM 736 N N . LYS A 1 92 ? 12.338 7.151 -5.598 1.00 89.56 92 LYS A N 1
ATOM 737 C CA . LYS A 1 92 ? 13.244 6.042 -5.939 1.00 89.56 92 LYS A CA 1
ATOM 738 C C . LYS A 1 92 ? 14.256 5.777 -4.827 1.00 89.56 92 LYS A C 1
ATOM 740 O O . LYS A 1 92 ? 14.426 4.625 -4.433 1.00 89.56 92 LYS A O 1
ATOM 745 N N . GLU A 1 93 ? 14.882 6.820 -4.290 1.00 91.62 93 GLU A N 1
ATOM 746 C CA . GLU A 1 93 ? 15.868 6.716 -3.209 1.00 91.62 93 GLU A CA 1
ATOM 747 C C . GLU A 1 93 ? 15.256 6.124 -1.930 1.00 91.62 93 GLU A C 1
ATOM 749 O O . GLU A 1 93 ? 15.814 5.197 -1.331 1.00 91.62 93 GLU A O 1
ATOM 754 N N . ALA A 1 94 ? 14.060 6.578 -1.544 1.00 89.69 94 ALA A N 1
ATOM 755 C CA . ALA A 1 94 ? 13.334 6.006 -0.417 1.00 89.69 94 ALA A CA 1
ATOM 756 C C . ALA A 1 94 ? 13.013 4.520 -0.665 1.00 89.69 94 ALA A C 1
ATOM 758 O O . ALA A 1 94 ? 13.286 3.683 0.198 1.00 89.69 94 ALA A O 1
ATOM 759 N N . ASN A 1 95 ? 12.506 4.163 -1.854 1.00 87.12 95 ASN A N 1
ATOM 760 C CA . ASN A 1 95 ? 12.231 2.769 -2.231 1.00 87.12 95 ASN A CA 1
ATOM 761 C C . ASN A 1 95 ? 13.487 1.890 -2.159 1.00 87.12 95 ASN A C 1
ATOM 763 O O . ASN A 1 95 ? 13.422 0.783 -1.626 1.00 87.12 95 ASN A O 1
ATOM 767 N N . MET A 1 96 ? 14.628 2.395 -2.626 1.00 87.81 96 MET A N 1
ATOM 768 C CA . MET A 1 96 ? 15.906 1.686 -2.575 1.00 87.81 96 MET A CA 1
ATOM 769 C C . MET A 1 96 ? 16.396 1.501 -1.132 1.00 87.81 96 MET A C 1
ATOM 771 O O . MET A 1 96 ? 16.870 0.430 -0.760 1.00 87.81 96 MET A O 1
ATOM 775 N N . THR A 1 97 ? 16.210 2.505 -0.272 1.00 89.06 97 THR A N 1
ATOM 776 C CA . THR A 1 97 ? 16.516 2.398 1.165 1.00 89.06 97 THR A CA 1
ATOM 777 C C . THR A 1 97 ? 15.678 1.299 1.827 1.00 89.06 97 THR A C 1
ATOM 779 O O . THR A 1 97 ? 16.207 0.478 2.579 1.00 89.06 97 THR A O 1
ATOM 782 N N . PHE A 1 98 ? 14.384 1.212 1.496 1.00 87.06 98 PHE A N 1
ATOM 783 C CA . PHE A 1 98 ? 13.548 0.083 1.911 1.00 87.06 98 PHE A CA 1
ATOM 784 C C . PHE A 1 98 ? 14.063 -1.249 1.344 1.00 87.06 98 PHE A C 1
ATOM 786 O O . PHE A 1 98 ? 14.123 -2.228 2.088 1.00 87.06 98 PHE A O 1
ATOM 793 N N . ALA A 1 99 ? 14.459 -1.288 0.067 1.00 85.25 99 ALA A N 1
ATOM 794 C CA . ALA A 1 99 ? 14.961 -2.488 -0.601 1.00 85.25 99 ALA A CA 1
ATOM 795 C C . ALA A 1 99 ? 16.196 -3.056 0.091 1.00 85.25 99 ALA A C 1
ATOM 797 O O . ALA A 1 99 ? 16.216 -4.247 0.381 1.00 85.25 99 ALA A O 1
ATOM 798 N N . HIS A 1 100 ? 17.167 -2.219 0.457 1.00 86.81 100 HIS A N 1
ATOM 799 C CA . HIS A 1 100 ? 18.361 -2.660 1.178 1.00 86.81 100 HIS A CA 1
ATOM 800 C C . HIS A 1 100 ? 18.039 -3.283 2.545 1.00 86.81 100 HIS A C 1
ATOM 802 O O . HIS A 1 100 ? 18.596 -4.324 2.895 1.00 86.81 100 HIS A O 1
ATOM 808 N N . VAL A 1 101 ? 17.127 -2.679 3.318 1.00 85.81 101 VAL A N 1
ATOM 809 C CA . VAL A 1 101 ? 16.751 -3.207 4.644 1.00 85.81 101 VAL A CA 1
ATOM 810 C C . VAL A 1 101 ? 16.006 -4.537 4.520 1.00 85.81 101 VAL A C 1
ATOM 812 O O . VAL A 1 101 ? 16.284 -5.460 5.285 1.00 85.81 101 VAL A O 1
ATOM 815 N N . VAL A 1 102 ? 15.090 -4.642 3.553 1.00 84.25 102 VAL A N 1
ATOM 816 C CA . VAL A 1 102 ? 14.332 -5.870 3.267 1.00 84.25 102 VAL A CA 1
ATOM 817 C C . VAL A 1 102 ? 15.253 -6.969 2.734 1.00 84.25 102 VAL A C 1
ATOM 819 O O . VAL A 1 102 ? 15.180 -8.100 3.199 1.00 84.25 102 VAL A O 1
ATOM 822 N N . HIS A 1 103 ? 16.154 -6.637 1.809 1.00 83.12 103 HIS A N 1
ATOM 823 C CA . HIS A 1 103 ? 17.130 -7.564 1.244 1.00 83.12 103 HIS A CA 1
ATOM 824 C C . HIS A 1 103 ? 18.005 -8.193 2.329 1.00 83.12 103 HIS A C 1
ATOM 826 O O . HIS A 1 103 ? 18.125 -9.412 2.379 1.00 83.12 103 HIS A O 1
ATOM 832 N N . ARG A 1 104 ? 18.552 -7.382 3.246 1.00 82.88 104 ARG A N 1
ATOM 833 C CA . ARG A 1 104 ? 19.353 -7.894 4.366 1.00 82.88 104 ARG A CA 1
ATOM 834 C C . ARG A 1 104 ? 18.564 -8.884 5.230 1.00 82.88 104 ARG A C 1
ATOM 836 O O . ARG A 1 104 ? 19.096 -9.926 5.584 1.00 82.88 104 ARG A O 1
ATOM 843 N N . ASP A 1 105 ? 17.302 -8.578 5.536 1.00 80.00 105 ASP A N 1
ATOM 844 C CA . ASP A 1 105 ? 16.431 -9.465 6.323 1.00 80.00 105 ASP A CA 1
ATOM 845 C C . ASP A 1 105 ? 16.142 -10.791 5.599 1.00 80.00 105 ASP A C 1
ATOM 847 O O . ASP A 1 105 ? 16.154 -11.855 6.214 1.00 80.00 105 ASP A O 1
ATOM 851 N N . ILE A 1 106 ? 15.934 -10.740 4.280 1.00 77.88 106 ILE A N 1
ATOM 852 C CA . ILE A 1 106 ? 15.730 -11.935 3.452 1.00 77.88 106 ILE A CA 1
ATOM 853 C C . ILE A 1 106 ? 16.988 -12.793 3.422 1.00 77.88 106 ILE A C 1
ATOM 855 O O . ILE A 1 106 ? 16.880 -13.997 3.613 1.00 77.88 106 ILE A O 1
ATOM 859 N N . VAL A 1 107 ? 18.166 -12.202 3.204 1.00 78.75 107 VAL A N 1
ATOM 860 C CA . VAL A 1 107 ? 19.436 -12.944 3.196 1.00 78.75 107 VAL A CA 1
ATOM 861 C C . VAL A 1 107 ? 19.656 -13.627 4.549 1.00 78.75 107 VAL A C 1
ATOM 863 O O . VAL A 1 107 ? 19.854 -14.838 4.579 1.00 78.75 107 VAL A O 1
ATOM 866 N N . GLU A 1 108 ? 19.488 -12.899 5.660 1.00 77.25 108 GLU A N 1
ATOM 867 C CA . GLU A 1 108 ? 19.574 -13.450 7.025 1.00 77.25 108 GLU A CA 1
ATOM 868 C C . GLU A 1 108 ? 18.585 -14.612 7.264 1.00 77.25 108 GLU A C 1
ATOM 870 O O . GLU A 1 108 ? 18.857 -15.521 8.048 1.00 77.25 108 GLU A O 1
ATOM 875 N N . ALA A 1 109 ? 17.401 -14.587 6.646 1.00 73.94 109 ALA A N 1
ATOM 876 C CA . ALA A 1 109 ? 16.399 -15.649 6.766 1.00 73.94 109 ALA A CA 1
ATOM 877 C C . ALA A 1 109 ? 16.675 -16.849 5.848 1.00 73.94 109 ALA A C 1
ATOM 879 O O . ALA A 1 109 ? 16.558 -17.997 6.278 1.00 73.94 109 ALA A O 1
ATOM 880 N N . VAL A 1 110 ? 17.105 -16.601 4.613 1.00 72.56 110 VAL A N 1
ATOM 881 C CA . VAL A 1 110 ? 17.462 -17.648 3.648 1.00 72.56 110 VAL A CA 1
ATOM 882 C C . VAL A 1 110 ? 18.703 -18.413 4.108 1.00 72.56 110 VAL A C 1
ATOM 884 O O . VAL A 1 110 ? 18.733 -19.635 3.981 1.00 72.56 110 VAL A O 1
ATOM 887 N N . GLU A 1 111 ? 19.690 -17.743 4.711 1.00 72.25 111 GLU A N 1
ATOM 888 C CA . GLU A 1 111 ? 20.852 -18.393 5.342 1.00 72.25 111 GLU A CA 1
ATOM 889 C C . GLU A 1 111 ? 20.448 -19.328 6.493 1.00 72.25 111 GLU A C 1
ATOM 891 O O . GLU A 1 111 ? 21.087 -20.356 6.714 1.00 72.25 111 GLU A O 1
ATOM 896 N N . ARG A 1 112 ? 19.342 -19.023 7.185 1.00 68.19 112 ARG A N 1
ATOM 897 C CA . ARG A 1 112 ? 18.735 -19.893 8.207 1.00 68.19 112 ARG A CA 1
ATOM 898 C C . ARG A 1 112 ? 17.868 -21.016 7.615 1.00 68.19 112 ARG A C 1
ATOM 900 O O . ARG A 1 112 ? 17.374 -21.853 8.365 1.00 68.19 112 ARG A O 1
ATOM 907 N N . GLY A 1 113 ? 17.709 -21.068 6.290 1.00 58.62 113 GLY A N 1
ATOM 908 C CA . GLY A 1 113 ? 16.919 -22.078 5.582 1.00 58.62 113 GLY A CA 1
ATOM 909 C C . GLY A 1 113 ? 15.405 -21.846 5.621 1.00 58.62 113 GLY A C 1
ATOM 910 O O . GLY A 1 113 ? 14.648 -22.789 5.393 1.00 58.62 113 GLY A O 1
ATOM 911 N N . GLU A 1 114 ? 14.960 -20.623 5.921 1.00 61.88 114 GLU A N 1
ATOM 912 C CA . GLU A 1 114 ? 13.543 -20.258 6.021 1.00 61.88 114 GLU A CA 1
ATOM 913 C C . GLU A 1 114 ? 12.982 -19.799 4.664 1.00 61.88 114 GLU A C 1
ATOM 915 O O . GLU A 1 114 ? 13.645 -19.089 3.902 1.00 61.88 114 GLU A O 1
ATOM 920 N N . ASP A 1 115 ? 11.734 -20.171 4.366 1.00 52.66 115 ASP A N 1
ATOM 921 C CA . ASP A 1 115 ? 10.996 -19.590 3.244 1.00 52.66 115 ASP A CA 1
ATOM 922 C C . ASP A 1 115 ? 10.521 -18.180 3.620 1.00 52.66 115 ASP A C 1
ATOM 924 O O . ASP A 1 115 ? 9.914 -17.974 4.674 1.00 52.66 115 ASP A O 1
ATOM 928 N N . VAL A 1 116 ? 10.774 -17.199 2.747 1.00 57.88 116 VAL A N 1
ATOM 929 C CA . VAL A 1 116 ? 10.438 -15.793 3.011 1.00 57.88 116 VAL A CA 1
ATOM 930 C C . VAL A 1 116 ? 9.320 -15.334 2.086 1.00 57.88 116 VAL A C 1
ATOM 932 O O . VAL A 1 116 ? 9.496 -15.226 0.868 1.00 57.88 116 VAL A O 1
ATOM 935 N N . LEU A 1 117 ? 8.170 -15.021 2.686 1.00 55.44 117 LEU A N 1
ATOM 936 C CA . LEU A 1 117 ? 7.093 -14.289 2.032 1.00 55.44 117 LEU A CA 1
ATOM 937 C C . LEU A 1 117 ? 7.254 -12.800 2.336 1.00 55.44 117 LEU A C 1
ATOM 939 O O . LEU A 1 117 ? 7.012 -12.346 3.454 1.00 55.44 117 LEU A O 1
ATOM 943 N N . VAL A 1 118 ? 7.632 -12.028 1.323 1.00 57.03 118 VAL A N 1
ATOM 944 C CA . VAL A 1 118 ? 7.666 -10.570 1.426 1.00 57.03 118 VAL A CA 1
ATOM 945 C C . VAL A 1 118 ? 6.297 -10.057 1.029 1.00 57.03 118 VAL A C 1
ATOM 947 O O . VAL A 1 118 ? 5.996 -9.972 -0.158 1.00 57.03 118 VAL A O 1
ATOM 950 N N . GLU A 1 119 ? 5.465 -9.708 2.006 1.00 54.47 119 GLU A N 1
ATOM 951 C CA . GLU A 1 119 ? 4.207 -9.025 1.725 1.00 54.47 119 GLU A CA 1
ATOM 952 C C . GLU A 1 119 ? 4.378 -7.509 1.860 1.00 54.47 119 GLU A C 1
ATOM 954 O O . GLU A 1 119 ? 4.485 -6.948 2.952 1.00 54.47 119 GLU A O 1
ATOM 959 N N . GLN A 1 120 ? 4.408 -6.826 0.720 1.00 53.69 120 GLN A N 1
ATOM 960 C CA . GLN A 1 120 ? 4.426 -5.373 0.662 1.00 53.69 120 GLN A CA 1
ATOM 961 C C . GLN A 1 120 ? 3.000 -4.843 0.770 1.00 53.69 120 GLN A C 1
ATOM 963 O O . GLN A 1 120 ? 2.216 -4.920 -0.177 1.00 53.69 120 GLN A O 1
ATOM 968 N N . ARG A 1 121 ? 2.683 -4.267 1.929 1.00 54.31 121 ARG A N 1
ATOM 969 C CA . ARG A 1 121 ? 1.451 -3.510 2.153 1.00 54.31 121 ARG A CA 1
ATOM 970 C C . ARG A 1 121 ? 1.795 -2.040 2.344 1.00 54.31 121 ARG A C 1
ATOM 972 O O . ARG A 1 121 ? 2.728 -1.689 3.071 1.00 54.31 121 ARG A O 1
ATOM 979 N N . THR A 1 122 ? 1.075 -1.166 1.655 1.00 41.22 122 THR A N 1
ATOM 980 C CA . THR A 1 122 ? 1.289 0.283 1.723 1.00 41.22 122 THR A CA 1
ATOM 981 C C . THR A 1 122 ? 0.951 0.792 3.126 1.00 41.22 122 THR A C 1
ATOM 983 O O . THR A 1 122 ? -0.209 0.789 3.524 1.00 41.22 122 THR A O 1
ATOM 986 N N . HIS A 1 123 ? 1.984 1.154 3.894 1.00 39.44 123 HIS A N 1
ATOM 987 C CA . HIS A 1 123 ? 1.945 1.219 5.360 1.00 39.44 123 HIS A CA 1
ATOM 988 C C . HIS A 1 123 ? 1.356 2.509 5.962 1.00 39.44 123 HIS A C 1
ATOM 990 O O . HIS A 1 123 ? 1.176 2.608 7.171 1.00 39.44 123 HIS A O 1
ATOM 996 N N . LEU A 1 124 ? 0.981 3.479 5.144 1.00 28.77 124 LEU A N 1
ATOM 997 C CA . LEU A 1 124 ? 0.120 4.567 5.574 1.00 28.77 124 LEU A CA 1
ATOM 998 C C . LEU A 1 124 ? -1.081 4.550 4.647 1.00 28.77 124 LEU A C 1
ATOM 1000 O O . LEU A 1 124 ? -0.940 4.400 3.434 1.00 28.77 124 LEU A O 1
ATOM 1004 N N . VAL A 1 125 ? -2.276 4.630 5.230 1.00 30.50 125 VAL A N 1
ATOM 1005 C CA . VAL A 1 125 ? -3.466 4.980 4.459 1.00 30.50 125 VAL A CA 1
ATOM 1006 C C . VAL A 1 125 ? -3.079 6.278 3.750 1.00 30.50 125 VAL A C 1
ATOM 1008 O O . VAL A 1 125 ? -2.709 7.237 4.429 1.00 30.50 125 VAL A O 1
ATOM 1011 N N . CYS A 1 126 ? -3.061 6.226 2.423 1.00 32.25 126 CYS A N 1
ATOM 1012 C CA . CYS A 1 126 ? -2.263 7.063 1.525 1.00 32.25 126 CYS A CA 1
ATOM 1013 C C . CYS A 1 126 ? -0.923 6.466 1.084 1.00 32.25 126 CYS A C 1
ATOM 1015 O O . CYS A 1 126 ? 0.137 6.780 1.613 1.00 32.25 126 CYS A O 1
ATOM 1017 N N . CYS A 1 127 ? -1.008 5.656 0.018 1.00 42.62 127 CYS A N 1
ATOM 1018 C CA . CYS A 1 127 ? -0.210 5.789 -1.209 1.00 42.62 127 CYS A CA 1
ATOM 1019 C C . CYS A 1 127 ? 0.499 4.510 -1.658 1.00 42.62 127 CYS A C 1
ATOM 1021 O O . CYS A 1 127 ? 0.911 3.701 -0.831 1.00 42.62 127 CYS A O 1
ATOM 1023 N N . PRO A 1 128 ? 0.776 4.362 -2.964 1.00 52.22 128 PRO A N 1
ATOM 1024 C CA . PRO A 1 128 ? 1.682 3.350 -3.489 1.00 52.22 128 PRO A CA 1
ATOM 1025 C C . PRO A 1 128 ? 3.125 3.741 -3.138 1.00 52.22 128 PRO A C 1
ATOM 1027 O O . PRO A 1 128 ? 3.912 4.092 -4.001 1.00 52.22 128 PRO A O 1
ATOM 1030 N N . LEU A 1 129 ? 3.488 3.734 -1.854 1.00 54.41 129 LEU A N 1
ATOM 1031 C CA . LEU A 1 129 ? 4.783 4.231 -1.372 1.00 54.41 129 LEU A CA 1
ATOM 1032 C C . LEU A 1 129 ? 5.967 3.362 -1.833 1.00 54.41 129 LEU A C 1
ATOM 1034 O O . LEU A 1 129 ? 7.104 3.816 -1.854 1.00 54.41 129 LEU A O 1
ATOM 1038 N N . LYS A 1 130 ? 5.691 2.095 -2.165 1.00 56.12 130 LYS A N 1
ATOM 1039 C CA . LYS A 1 130 ? 6.694 1.037 -2.341 1.00 56.12 130 LYS A CA 1
ATOM 1040 C C . LYS A 1 130 ? 6.566 0.285 -3.669 1.00 56.12 130 LYS A C 1
ATOM 1042 O O . LYS A 1 130 ? 6.809 -0.915 -3.728 1.00 56.12 130 LYS A O 1
ATOM 1047 N N . VAL A 1 131 ? 6.093 0.943 -4.726 1.00 65.31 131 VAL A N 1
ATOM 1048 C CA . VAL A 1 131 ? 5.774 0.251 -5.987 1.00 65.31 131 VAL A CA 1
ATOM 1049 C C . VAL A 1 131 ? 7.023 -0.248 -6.710 1.00 65.31 131 VAL A C 1
ATOM 1051 O O . VAL A 1 131 ? 6.975 -1.277 -7.377 1.00 65.31 131 VAL A O 1
ATOM 1054 N N . LEU A 1 132 ? 8.155 0.436 -6.550 1.00 76.12 132 LEU A N 1
ATOM 1055 C CA . LEU A 1 132 ? 9.415 0.020 -7.169 1.00 76.12 132 LEU A CA 1
ATOM 1056 C C . LEU A 1 132 ? 10.163 -1.034 -6.357 1.00 76.12 132 LEU A C 1
ATOM 1058 O O . LEU A 1 132 ? 11.059 -1.693 -6.881 1.00 76.12 132 LEU A O 1
ATOM 1062 N N . LEU A 1 133 ? 9.792 -1.209 -5.092 1.00 78.75 133 LEU A N 1
ATOM 1063 C CA . LEU A 1 133 ? 10.469 -2.107 -4.172 1.00 78.75 133 LEU A CA 1
ATOM 1064 C C . LEU A 1 133 ? 10.577 -3.557 -4.674 1.00 78.75 133 LEU A C 1
ATOM 1066 O O . LEU A 1 133 ? 11.662 -4.110 -4.538 1.00 78.75 133 LEU A O 1
ATOM 1070 N N . PRO A 1 134 ? 9.551 -4.190 -5.283 1.00 81.38 134 PRO A N 1
ATOM 1071 C CA . PRO A 1 134 ? 9.696 -5.550 -5.802 1.00 81.38 134 PRO A CA 1
ATOM 1072 C C . PRO A 1 134 ? 10.766 -5.655 -6.893 1.00 81.38 134 PRO A C 1
ATOM 1074 O O . PRO A 1 134 ? 11.534 -6.613 -6.907 1.00 81.38 134 PRO A O 1
ATOM 1077 N N . MET A 1 135 ? 10.841 -4.660 -7.780 1.00 82.31 135 MET A N 1
ATOM 1078 C CA . MET A 1 135 ? 11.841 -4.599 -8.847 1.00 82.31 135 MET A CA 1
ATOM 1079 C C . MET A 1 135 ? 13.245 -4.409 -8.279 1.00 82.31 135 MET A C 1
ATOM 1081 O O . MET A 1 135 ? 14.126 -5.209 -8.573 1.00 82.31 135 MET A O 1
ATOM 1085 N N . MET A 1 136 ? 13.428 -3.415 -7.407 1.00 82.88 136 MET A N 1
ATOM 1086 C CA . MET A 1 136 ? 14.719 -3.154 -6.761 1.00 82.88 136 MET A CA 1
ATOM 1087 C C . MET A 1 136 ? 15.180 -4.345 -5.915 1.00 82.88 136 MET A C 1
ATOM 1089 O O . MET A 1 136 ? 16.356 -4.686 -5.902 1.00 82.88 136 MET A O 1
ATOM 1093 N N . LEU A 1 137 ? 14.254 -5.019 -5.231 1.00 80.44 137 LEU A N 1
ATOM 1094 C CA . LEU A 1 137 ? 14.572 -6.189 -4.426 1.00 80.44 137 LEU A CA 1
ATOM 1095 C C . LEU A 1 137 ? 15.013 -7.377 -5.286 1.00 80.44 137 LEU A C 1
ATOM 1097 O O . LEU A 1 137 ? 15.977 -8.044 -4.930 1.00 80.44 137 LEU A O 1
ATOM 1101 N N . ARG A 1 138 ? 14.342 -7.636 -6.416 1.00 82.44 138 ARG A N 1
ATOM 1102 C CA . ARG A 1 138 ? 14.781 -8.677 -7.360 1.00 82.44 138 ARG A CA 1
ATOM 1103 C C . ARG A 1 138 ? 16.152 -8.368 -7.937 1.00 82.44 138 ARG A C 1
ATOM 1105 O O . ARG A 1 138 ? 16.999 -9.246 -7.947 1.00 82.44 138 ARG A O 1
ATOM 1112 N N . GLU A 1 139 ? 16.395 -7.114 -8.305 1.00 84.44 139 GLU A N 1
ATOM 1113 C CA . GLU A 1 139 ? 17.708 -6.685 -8.783 1.00 84.44 139 GLU A CA 1
ATOM 1114 C C . GLU A 1 139 ? 18.811 -6.925 -7.739 1.00 84.44 139 GLU A C 1
ATOM 1116 O O . GLU A 1 139 ? 19.899 -7.369 -8.092 1.00 84.44 139 GLU A O 1
ATOM 1121 N N . LEU A 1 140 ? 18.538 -6.680 -6.453 1.00 81.25 140 LEU A N 1
ATOM 1122 C CA . LEU A 1 140 ? 19.484 -6.970 -5.372 1.00 81.25 140 LEU A CA 1
ATOM 1123 C C . LEU A 1 140 ? 19.692 -8.477 -5.153 1.00 81.25 140 LEU A C 1
ATOM 1125 O O . LEU A 1 140 ? 20.823 -8.889 -4.917 1.00 81.25 140 LEU A O 1
ATOM 1129 N N . LEU A 1 141 ? 18.632 -9.287 -5.256 1.00 77.69 141 LEU A N 1
ATOM 1130 C CA . LEU A 1 141 ? 18.690 -10.746 -5.081 1.00 77.69 141 LEU A CA 1
ATOM 1131 C C . LEU A 1 141 ? 19.373 -11.472 -6.252 1.00 77.69 141 LEU A C 1
ATOM 1133 O O . LEU A 1 141 ? 19.954 -12.538 -6.050 1.00 77.69 141 LEU A O 1
ATOM 1137 N N . ASP A 1 142 ? 19.281 -10.920 -7.463 1.00 71.50 142 ASP A N 1
ATOM 1138 C CA . ASP A 1 142 ? 19.875 -11.491 -8.676 1.00 71.50 142 ASP A CA 1
ATOM 1139 C C . ASP A 1 142 ? 21.372 -11.159 -8.808 1.00 71.50 142 ASP A C 1
ATOM 1141 O O . ASP A 1 142 ? 22.098 -11.848 -9.531 1.00 71.50 142 ASP A O 1
ATOM 1145 N N . ARG A 1 143 ? 21.869 -10.132 -8.100 1.00 63.47 143 ARG A N 1
ATOM 1146 C CA . ARG A 1 143 ? 23.312 -9.874 -8.016 1.00 63.47 143 ARG A CA 1
ATOM 1147 C C . ARG A 1 143 ? 23.978 -11.023 -7.250 1.00 63.47 143 ARG A C 1
ATOM 1149 O O . ARG A 1 143 ? 23.510 -11.378 -6.167 1.00 63.47 143 ARG A O 1
ATOM 1156 N N . PRO A 1 144 ? 25.079 -11.605 -7.761 1.00 45.91 144 PRO A N 1
ATOM 1157 C CA . PRO A 1 144 ? 25.872 -12.520 -6.956 1.00 45.91 144 PRO A CA 1
ATOM 1158 C C . PRO A 1 144 ? 26.324 -11.756 -5.710 1.00 45.91 144 PRO A C 1
ATOM 1160 O O . PRO A 1 144 ? 26.940 -10.699 -5.828 1.00 45.91 144 PRO A O 1
ATOM 1163 N N . LEU A 1 145 ? 25.956 -12.239 -4.519 1.00 45.34 145 LEU A N 1
ATOM 1164 C CA . LEU A 1 145 ? 26.495 -11.673 -3.289 1.00 45.34 145 LEU A CA 1
ATOM 1165 C C . LEU A 1 145 ? 28.021 -11.783 -3.371 1.00 45.34 145 LEU A C 1
ATOM 1167 O O . LEU A 1 145 ? 28.541 -12.895 -3.476 1.00 45.34 145 LEU A O 1
ATOM 1171 N N . ASP A 1 146 ? 28.721 -10.654 -3.262 1.00 33.44 146 ASP A N 1
ATOM 1172 C CA . ASP A 1 146 ? 30.144 -10.595 -2.911 1.00 33.44 146 ASP A CA 1
ATOM 1173 C C . ASP A 1 146 ? 30.321 -11.059 -1.450 1.00 33.44 146 ASP A C 1
ATOM 1175 O O . ASP A 1 146 ? 30.764 -10.327 -0.566 1.00 33.44 146 ASP A O 1
ATOM 1179 N N . LEU A 1 147 ? 29.901 -12.287 -1.159 1.00 39.03 147 LEU A N 1
ATOM 1180 C CA . LEU A 1 147 ? 30.323 -13.022 0.019 1.00 39.03 147 LEU A CA 1
ATOM 1181 C C . LEU A 1 147 ? 31.713 -13.582 -0.298 1.00 39.03 147 LEU A C 1
ATOM 1183 O O . LEU A 1 147 ? 31.905 -14.118 -1.394 1.00 39.03 147 LEU A O 1
ATOM 1187 N N . PRO A 1 148 ? 32.694 -13.485 0.619 1.00 32.41 148 PRO A N 1
ATOM 1188 C CA . PRO A 1 148 ? 33.992 -14.101 0.413 1.00 32.41 148 PRO A CA 1
ATOM 1189 C C . PRO A 1 148 ? 33.800 -15.598 0.151 1.00 32.41 148 PRO A C 1
ATOM 1191 O O . PRO A 1 148 ? 33.445 -16.378 1.034 1.00 32.41 148 PRO A O 1
ATOM 1194 N N . SER A 1 149 ? 33.999 -15.978 -1.111 1.00 36.66 149 SER A N 1
ATOM 1195 C CA . SER A 1 149 ? 33.964 -17.348 -1.602 1.00 36.66 149 SER A CA 1
ATOM 1196 C C . SER A 1 149 ? 35.154 -18.114 -1.031 1.00 36.66 149 SER A C 1
ATOM 1198 O O . SER A 1 149 ? 36.179 -18.276 -1.690 1.00 36.66 149 SER A O 1
ATOM 1200 N N . THR A 1 150 ? 35.017 -18.616 0.193 1.00 35.22 150 THR A N 1
ATOM 1201 C CA . THR A 1 150 ? 35.913 -19.632 0.753 1.00 35.22 150 THR A CA 1
ATOM 1202 C C . THR A 1 150 ? 35.126 -20.649 1.573 1.00 35.22 150 THR A C 1
ATOM 1204 O O . THR A 1 150 ? 35.241 -20.685 2.793 1.00 35.22 150 THR A O 1
ATOM 1207 N N . ALA A 1 151 ? 34.325 -21.479 0.901 1.00 30.36 151 ALA A N 1
ATOM 1208 C CA . ALA A 1 151 ? 34.083 -22.870 1.299 1.00 30.36 151 ALA A CA 1
ATOM 1209 C C . ALA A 1 151 ? 33.304 -23.612 0.192 1.00 30.36 151 ALA A C 1
ATOM 1211 O O . ALA A 1 151 ? 32.173 -23.227 -0.109 1.00 30.36 151 ALA A O 1
ATOM 1212 N N . PRO A 1 152 ? 33.843 -24.695 -0.399 1.00 35.47 152 PRO A N 1
ATOM 1213 C CA . PRO A 1 152 ? 33.052 -25.623 -1.195 1.00 35.47 152 PRO A CA 1
ATOM 1214 C C . PRO A 1 152 ? 32.206 -26.473 -0.235 1.00 35.47 152 PRO A C 1
ATOM 1216 O O . PRO A 1 152 ? 32.612 -27.550 0.196 1.00 35.47 152 PRO A O 1
ATOM 1219 N N . GLY A 1 153 ? 31.054 -25.936 0.165 1.00 35.28 153 GLY A N 1
ATOM 1220 C CA . GLY A 1 153 ? 30.023 -26.644 0.924 1.00 35.28 153 GLY A CA 1
ATOM 1221 C C . GLY A 1 153 ? 28.957 -27.244 -0.003 1.00 35.28 153 GLY A C 1
ATOM 1222 O O . GLY A 1 153 ? 28.755 -26.737 -1.109 1.00 35.28 153 GLY A O 1
ATOM 1223 N N . PRO A 1 154 ? 28.265 -28.322 0.410 1.00 35.03 154 PRO A N 1
ATOM 1224 C CA . PRO A 1 154 ? 27.207 -28.941 -0.385 1.00 35.03 154 PRO A CA 1
ATOM 1225 C C . PRO A 1 154 ? 26.091 -27.926 -0.646 1.00 35.03 154 PRO A C 1
ATOM 1227 O O . PRO A 1 154 ? 25.781 -27.127 0.234 1.00 35.03 154 PRO A O 1
ATOM 1230 N N . ALA A 1 155 ? 25.511 -27.966 -1.851 1.00 39.62 155 ALA A N 1
ATOM 1231 C CA . ALA A 1 155 ? 24.482 -27.049 -2.340 1.00 39.62 155 ALA A CA 1
ATOM 1232 C C . ALA A 1 155 ? 23.420 -26.750 -1.267 1.00 39.62 155 ALA A C 1
ATOM 1234 O O . ALA A 1 155 ? 22.491 -27.529 -1.044 1.00 39.62 155 ALA A O 1
ATOM 1235 N N . THR A 1 156 ? 23.579 -25.615 -0.587 1.00 40.69 156 THR A N 1
ATOM 1236 C CA . THR A 1 156 ? 22.616 -25.123 0.387 1.00 40.69 156 THR A CA 1
ATOM 1237 C C . THR A 1 156 ? 21.335 -24.807 -0.367 1.00 40.69 156 THR A C 1
ATOM 1239 O O . THR A 1 156 ? 21.334 -24.137 -1.402 1.00 40.69 156 THR A O 1
ATOM 1242 N N . LYS A 1 157 ? 20.231 -25.376 0.115 1.00 39.75 157 LYS A N 1
ATOM 1243 C CA . LYS A 1 157 ? 18.878 -25.189 -0.406 1.00 39.75 157 LYS A CA 1
ATOM 1244 C C . LYS A 1 157 ? 18.633 -23.677 -0.534 1.00 39.75 157 LYS A C 1
ATOM 1246 O O . LYS A 1 157 ? 18.446 -23.014 0.479 1.00 39.75 157 LYS A O 1
ATOM 1251 N N . LYS A 1 158 ? 18.691 -23.111 -1.748 1.00 51.88 158 LYS A N 1
ATOM 1252 C CA . LYS A 1 158 ? 18.340 -21.699 -1.973 1.00 51.88 158 LYS A CA 1
ATOM 1253 C C . LYS A 1 158 ? 16.876 -21.542 -1.562 1.00 51.88 158 LYS A C 1
ATOM 1255 O O . LYS A 1 158 ? 15.999 -22.044 -2.264 1.00 51.88 158 LYS A O 1
ATOM 1260 N N . GLY A 1 159 ? 16.629 -20.936 -0.399 1.00 55.81 159 GLY A N 1
ATOM 1261 C CA . GLY A 1 159 ? 15.281 -20.660 0.097 1.00 55.81 159 GLY A CA 1
ATOM 1262 C C . GLY A 1 159 ? 14.467 -19.943 -0.978 1.00 55.81 159 GLY A C 1
ATOM 1263 O O . GLY A 1 159 ? 14.988 -19.083 -1.695 1.00 55.81 159 GLY A O 1
ATOM 1264 N N . LYS A 1 160 ? 13.202 -20.334 -1.155 1.00 68.81 160 LYS A N 1
ATOM 1265 C CA . LYS A 1 160 ? 12.366 -19.767 -2.215 1.00 68.81 160 LYS A CA 1
ATOM 1266 C C . LYS A 1 160 ? 11.804 -18.432 -1.733 1.00 68.81 160 LYS A C 1
ATOM 1268 O O . LYS A 1 160 ? 10.888 -18.395 -0.919 1.00 68.81 160 LYS A O 1
ATOM 1273 N N . VAL A 1 161 ? 12.317 -17.327 -2.269 1.00 77.25 161 VAL A N 1
ATOM 1274 C CA . VAL A 1 161 ? 11.785 -15.989 -1.971 1.00 77.25 161 VAL A CA 1
ATOM 1275 C C . VAL A 1 161 ? 10.559 -15.725 -2.840 1.00 77.25 161 VAL A C 1
ATOM 1277 O O . VAL A 1 161 ? 10.659 -15.704 -4.069 1.00 77.25 161 VAL A O 1
ATOM 1280 N N . SER A 1 162 ? 9.408 -15.512 -2.198 1.00 81.50 162 SER A N 1
ATOM 1281 C CA . SER A 1 162 ? 8.163 -15.125 -2.872 1.00 81.50 162 SER A CA 1
ATOM 1282 C C . SER A 1 162 ? 7.788 -13.694 -2.492 1.00 81.50 162 SER A C 1
ATOM 1284 O O . SER A 1 162 ? 7.781 -13.339 -1.313 1.00 81.50 162 SER A O 1
ATOM 1286 N N . ILE A 1 163 ? 7.473 -12.861 -3.484 1.00 83.75 163 ILE A N 1
ATOM 1287 C CA . ILE A 1 163 ? 7.172 -11.438 -3.289 1.00 83.75 163 ILE A CA 1
ATOM 1288 C C . ILE A 1 163 ? 5.707 -11.176 -3.639 1.00 83.75 163 ILE A C 1
ATOM 1290 O O . ILE A 1 163 ? 5.300 -11.292 -4.795 1.00 83.75 163 ILE A O 1
ATOM 1294 N N . GLY A 1 164 ? 4.919 -10.791 -2.640 1.00 87.25 164 GLY A N 1
ATOM 1295 C CA . GLY A 1 164 ? 3.546 -10.325 -2.798 1.00 87.25 164 GLY A CA 1
ATOM 1296 C C . GLY A 1 164 ? 3.446 -8.813 -2.605 1.00 87.25 164 GLY A C 1
ATOM 1297 O O . GLY A 1 164 ? 4.090 -8.242 -1.726 1.00 87.25 164 GLY A O 1
ATOM 1298 N N . PHE A 1 165 ? 2.608 -8.152 -3.395 1.00 87.75 165 PHE A N 1
ATOM 1299 C CA . PHE A 1 165 ? 2.250 -6.747 -3.205 1.00 87.75 165 PHE A CA 1
ATOM 1300 C C . PHE A 1 165 ? 0.740 -6.607 -3.106 1.00 87.75 165 PHE A C 1
ATOM 1302 O O . PHE A 1 165 ? 0.020 -7.188 -3.911 1.00 87.75 165 PHE A O 1
ATOM 1309 N N . PHE A 1 166 ? 0.258 -5.805 -2.163 1.00 87.00 166 PHE A N 1
ATOM 1310 C CA . PHE A 1 166 ? -1.161 -5.504 -2.029 1.00 87.00 166 PHE A CA 1
ATOM 1311 C C . PHE A 1 166 ? -1.407 -3.992 -2.085 1.00 87.00 166 PHE A C 1
ATOM 1313 O O . PHE A 1 166 ? -0.864 -3.235 -1.274 1.00 87.00 166 PHE A O 1
ATOM 1320 N N . LEU A 1 167 ? -2.251 -3.550 -3.024 1.00 86.56 167 LEU A N 1
ATOM 1321 C CA . LEU A 1 167 ? -2.642 -2.147 -3.145 1.00 86.56 167 LEU A CA 1
ATOM 1322 C C . LEU A 1 167 ? -3.897 -1.858 -2.313 1.00 86.56 167 LEU A C 1
ATOM 1324 O O . LEU A 1 167 ? -4.975 -2.381 -2.597 1.00 86.56 167 LEU A O 1
ATOM 1328 N N . HIS A 1 168 ? -3.758 -0.981 -1.316 1.00 84.69 168 HIS A N 1
ATOM 1329 C CA . HIS A 1 168 ? -4.869 -0.583 -0.442 1.00 84.69 168 HIS A CA 1
ATOM 1330 C C . HIS A 1 168 ? -5.765 0.521 -1.013 1.00 84.69 168 HIS A C 1
ATOM 1332 O O . HIS A 1 168 ? -6.878 0.735 -0.541 1.00 84.69 168 HIS A O 1
ATOM 1338 N N . THR A 1 169 ? -5.285 1.242 -2.015 1.00 84.62 169 THR A N 1
ATOM 1339 C CA . THR A 1 169 ? -6.064 2.262 -2.718 1.00 84.62 169 THR A CA 1
ATOM 1340 C C . THR A 1 169 ? -6.768 1.643 -3.927 1.00 84.62 169 THR A C 1
ATOM 1342 O O . THR A 1 169 ? -6.388 0.553 -4.370 1.00 84.62 169 THR A O 1
ATOM 1345 N N . PRO A 1 170 ? -7.751 2.331 -4.527 1.00 89.50 170 PRO A N 1
ATOM 1346 C CA . PRO A 1 170 ? -8.236 1.947 -5.842 1.00 89.50 170 PRO A CA 1
ATOM 1347 C C . PRO A 1 170 ? -7.090 1.925 -6.860 1.00 89.50 170 PRO A C 1
ATOM 1349 O O . PRO A 1 170 ? -6.082 2.622 -6.706 1.00 89.50 170 PRO A O 1
ATOM 1352 N N . PHE A 1 171 ? -7.255 1.126 -7.912 1.00 90.69 171 PHE A N 1
ATOM 1353 C CA . PHE A 1 171 ? -6.423 1.235 -9.103 1.00 90.69 171 PHE A CA 1
ATOM 1354 C C . PHE A 1 171 ? -7.256 1.889 -10.211 1.00 90.69 171 PHE A C 1
ATOM 1356 O O . PHE A 1 171 ? -8.345 1.389 -10.521 1.00 90.69 171 PHE A O 1
ATOM 1363 N N . PRO A 1 172 ? -6.800 3.011 -10.791 1.00 90.25 172 PRO A N 1
ATOM 1364 C CA . PRO A 1 172 ? -7.606 3.768 -11.729 1.00 90.25 172 PRO A CA 1
ATOM 1365 C C . PRO A 1 172 ? -7.715 3.039 -13.069 1.00 90.25 172 PRO A C 1
ATOM 1367 O O . PRO A 1 172 ? -6.816 2.296 -13.467 1.00 90.25 172 PRO A O 1
ATOM 1370 N N . SER A 1 173 ? -8.807 3.273 -13.798 1.00 90.19 173 SER A N 1
ATOM 1371 C CA . SER A 1 173 ? -8.952 2.740 -15.155 1.00 90.19 173 SER A CA 1
ATOM 1372 C C . SER A 1 173 ? -7.774 3.148 -16.045 1.00 90.19 173 SER A C 1
ATOM 1374 O O . SER A 1 173 ? -7.170 4.205 -15.855 1.00 90.19 173 SER A O 1
ATOM 1376 N N . SER A 1 174 ? -7.466 2.342 -17.063 1.00 85.50 174 SER A N 1
ATOM 1377 C CA . SER A 1 174 ? -6.330 2.604 -17.954 1.00 85.50 174 SER A CA 1
ATOM 1378 C C . SER A 1 174 ? -6.410 3.944 -18.686 1.00 85.50 174 SER A C 1
ATOM 1380 O O . SER A 1 174 ? -5.381 4.469 -19.093 1.00 85.50 174 SER A O 1
ATOM 1382 N N . GLU A 1 175 ? -7.609 4.512 -18.840 1.00 83.50 175 GLU A N 1
ATOM 1383 C CA . GLU A 1 175 ? -7.780 5.854 -19.396 1.00 83.50 175 GLU A CA 1
ATOM 1384 C C . GLU A 1 175 ? -7.275 6.922 -18.429 1.00 83.50 175 GLU A C 1
ATOM 1386 O O . GLU A 1 175 ? -6.450 7.740 -18.818 1.00 83.50 175 GLU A O 1
ATOM 1391 N N . ILE A 1 176 ? -7.680 6.858 -17.158 1.00 83.00 176 ILE A N 1
ATOM 1392 C CA . ILE A 1 176 ? -7.230 7.780 -16.103 1.00 83.00 176 ILE A CA 1
ATOM 1393 C C . ILE A 1 176 ? -5.748 7.571 -15.780 1.00 83.00 176 ILE A C 1
ATOM 1395 O O . ILE A 1 176 ? -4.995 8.527 -15.654 1.00 83.00 176 ILE A O 1
ATOM 1399 N N . TYR A 1 177 ? -5.282 6.324 -15.728 1.00 80.94 177 TYR A N 1
ATOM 1400 C CA . TYR A 1 177 ? -3.865 6.017 -15.515 1.00 80.94 177 TYR A CA 1
ATOM 1401 C C . TYR A 1 177 ? -2.973 6.550 -16.652 1.00 80.94 177 TYR A C 1
ATOM 1403 O O . TYR A 1 177 ? -1.790 6.839 -16.466 1.00 80.94 177 TYR A O 1
ATOM 1411 N N . ARG A 1 178 ? -3.550 6.695 -17.850 1.00 74.75 178 ARG A N 1
ATOM 1412 C CA . ARG A 1 178 ? -2.914 7.307 -19.017 1.00 74.75 178 ARG A CA 1
ATOM 1413 C C . ARG A 1 178 ? -3.127 8.823 -19.084 1.00 74.75 178 ARG A C 1
ATOM 1415 O O . ARG A 1 178 ? -2.432 9.454 -19.883 1.00 74.75 178 ARG A O 1
ATOM 1422 N N . GLN A 1 179 ? -4.071 9.379 -18.316 1.00 63.28 179 GLN 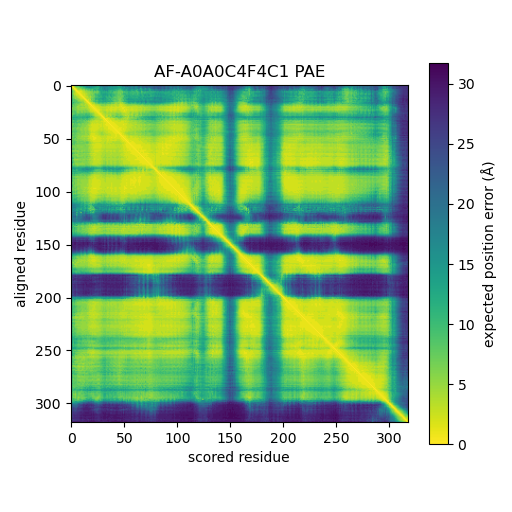A N 1
ATOM 1423 C CA . GLN A 1 179 ? -4.500 10.769 -18.445 1.00 63.28 179 GLN A CA 1
ATOM 1424 C C . GLN A 1 179 ? -3.368 11.767 -18.204 1.00 63.28 179 GLN A C 1
ATOM 1426 O O . GLN A 1 179 ? -2.320 11.484 -17.626 1.00 63.28 179 GLN A O 1
ATOM 1431 N N . VAL A 1 180 ? -3.619 12.931 -18.790 1.00 56.47 180 VAL A N 1
ATOM 1432 C CA . VAL A 1 180 ? -2.660 13.849 -19.382 1.00 56.47 180 VAL A CA 1
ATOM 1433 C C . VAL A 1 180 ? -2.696 15.149 -18.586 1.00 56.47 180 VAL A C 1
ATOM 1435 O O . VAL A 1 180 ? -3.747 15.785 -18.543 1.00 56.47 180 VAL A O 1
ATOM 1438 N N . PHE A 1 181 ? -1.586 15.557 -17.965 1.00 53.00 181 PHE A N 1
ATOM 1439 C CA . PHE A 1 181 ? -1.550 16.782 -17.151 1.00 53.00 181 PHE A CA 1
ATOM 1440 C C . PHE A 1 181 ? -1.097 17.995 -17.967 1.00 53.00 181 PHE A C 1
ATOM 1442 O O . PHE A 1 181 ? -0.189 17.879 -18.798 1.00 53.00 181 PHE A O 1
ATOM 1449 N N . PRO A 1 182 ? -1.691 19.178 -17.744 1.00 40.28 182 PRO A N 1
ATOM 1450 C CA . PRO A 1 182 ? -1.152 20.423 -18.258 1.00 40.28 182 PRO A CA 1
ATOM 1451 C C . PRO A 1 182 ? 0.025 20.881 -17.384 1.00 40.28 182 PRO A C 1
ATOM 1453 O O . PRO A 1 182 ? -0.164 21.480 -16.332 1.00 40.28 182 PRO A O 1
ATOM 1456 N N . LEU A 1 183 ? 1.256 20.657 -17.843 1.00 41.75 183 LEU A N 1
ATOM 1457 C CA . LEU A 1 183 ? 2.399 21.450 -17.388 1.00 41.75 183 LEU A CA 1
ATOM 1458 C C . LEU A 1 183 ? 2.312 22.820 -18.071 1.00 41.75 183 LEU A C 1
ATOM 1460 O O . LEU A 1 183 ? 2.822 22.977 -19.170 1.00 41.75 183 LEU A O 1
ATOM 1464 N N . HIS A 1 184 ? 1.641 23.774 -17.416 1.00 45.12 184 HIS A N 1
ATOM 1465 C CA . HIS A 1 184 ? 1.507 25.185 -17.814 1.00 45.12 184 HIS A CA 1
ATOM 1466 C C . HIS A 1 184 ? 0.843 25.445 -19.188 1.00 45.12 184 HIS A C 1
ATOM 1468 O O . HIS A 1 184 ? 1.053 24.760 -20.186 1.00 45.12 184 HIS A O 1
ATOM 1474 N N . THR A 1 185 ? 0.001 26.478 -19.267 1.00 43.22 185 THR A N 1
ATOM 1475 C CA . THR A 1 185 ? -0.517 26.988 -20.548 1.00 43.22 185 THR A CA 1
ATOM 1476 C C . THR A 1 185 ? 0.645 27.537 -21.383 1.00 43.22 185 THR A C 1
ATOM 1478 O O . THR A 1 185 ? 1.282 28.495 -20.940 1.00 43.22 185 THR A O 1
ATOM 1481 N N . PRO A 1 186 ? 0.934 26.987 -22.578 1.00 46.78 186 PRO A N 1
ATOM 1482 C CA . PRO A 1 186 ? 1.993 27.515 -23.422 1.00 46.78 186 PRO A CA 1
ATOM 1483 C C . PRO A 1 186 ? 1.565 28.877 -23.971 1.00 46.78 186 PRO A C 1
ATOM 1485 O O . PRO A 1 186 ? 0.518 28.999 -24.607 1.00 46.78 186 PRO A O 1
ATOM 1488 N N . THR A 1 187 ? 2.379 29.904 -23.745 1.00 54.00 187 THR A N 1
ATOM 1489 C CA . THR A 1 187 ? 2.174 31.254 -24.291 1.00 54.00 187 THR A CA 1
ATOM 1490 C C . THR A 1 187 ? 2.540 31.348 -25.779 1.00 54.00 187 THR A C 1
ATOM 1492 O O . THR A 1 187 ? 2.170 32.323 -26.431 1.00 54.00 187 THR A O 1
ATOM 1495 N N . HIS A 1 188 ? 3.203 30.334 -26.357 1.00 55.00 188 HIS A N 1
ATOM 1496 C CA . HIS A 1 188 ? 3.684 30.347 -27.742 1.00 55.00 188 HIS A CA 1
ATOM 1497 C C . HIS A 1 188 ? 3.288 29.097 -28.557 1.00 55.00 188 HIS A C 1
ATOM 1499 O O . HIS A 1 188 ? 3.407 27.958 -28.114 1.00 55.00 188 HIS A O 1
ATOM 1505 N N . ARG A 1 189 ? 2.869 29.300 -29.820 1.00 54.88 189 ARG A N 1
ATOM 1506 C CA . ARG A 1 189 ? 2.378 28.236 -30.732 1.00 54.88 189 ARG A CA 1
ATOM 1507 C C . ARG A 1 189 ? 3.394 27.133 -31.081 1.00 54.88 189 ARG A C 1
ATOM 1509 O O . ARG A 1 189 ? 2.964 26.058 -31.481 1.00 54.88 189 ARG A O 1
ATOM 1516 N N . ARG A 1 190 ? 4.706 27.370 -30.939 1.00 49.06 190 ARG A N 1
ATOM 1517 C CA . ARG A 1 190 ? 5.753 26.350 -31.177 1.00 49.06 190 ARG A CA 1
ATOM 1518 C C . ARG A 1 190 ? 5.965 25.410 -29.982 1.00 49.06 190 ARG A C 1
ATOM 1520 O O . ARG A 1 190 ? 6.453 24.304 -30.174 1.00 49.06 190 ARG A O 1
ATOM 1527 N N . ASP A 1 191 ? 5.488 25.788 -28.797 1.00 49.78 191 ASP A N 1
ATOM 1528 C CA . ASP A 1 191 ? 5.559 24.955 -27.591 1.00 49.78 191 ASP A CA 1
ATOM 1529 C C . ASP A 1 191 ? 4.393 23.967 -27.496 1.00 49.78 191 ASP A C 1
ATOM 1531 O O . ASP A 1 191 ? 4.418 23.062 -26.675 1.00 49.78 191 ASP A O 1
ATOM 1535 N N . ALA A 1 192 ? 3.370 24.084 -28.349 1.00 48.03 192 ALA A N 1
ATOM 1536 C CA . ALA A 1 192 ? 2.201 23.205 -28.326 1.00 48.03 192 ALA A CA 1
ATOM 1537 C C . ALA A 1 192 ? 2.511 21.757 -28.759 1.00 48.03 192 ALA A C 1
ATOM 1539 O O . ALA A 1 192 ? 1.825 20.828 -28.329 1.00 48.03 192 ALA A O 1
ATOM 1540 N N . GLU A 1 193 ? 3.536 21.554 -29.593 1.00 41.75 193 GLU A N 1
ATOM 1541 C CA . GLU A 1 193 ? 3.952 20.231 -30.077 1.00 41.75 193 GLU A CA 1
ATOM 1542 C C . GLU A 1 193 ? 4.918 19.541 -29.095 1.00 41.75 193 GLU A C 1
ATOM 1544 O O . GLU A 1 193 ? 4.745 18.363 -28.789 1.00 41.75 193 GLU A O 1
ATOM 1549 N N . LEU A 1 194 ? 5.831 20.303 -28.477 1.00 42.91 194 LEU A N 1
ATOM 1550 C CA . LEU A 1 194 ? 6.690 19.854 -27.368 1.00 42.91 194 LEU A CA 1
ATOM 1551 C C . LEU A 1 194 ? 5.901 19.628 -26.066 1.00 42.91 194 LEU A C 1
ATOM 1553 O O . LEU A 1 194 ? 6.081 18.608 -25.400 1.00 42.91 194 LEU A O 1
ATOM 1557 N N . ALA A 1 195 ? 4.933 20.493 -25.750 1.00 43.00 195 ALA A N 1
ATOM 1558 C CA . ALA A 1 195 ? 3.990 20.281 -24.652 1.00 43.00 195 ALA A CA 1
ATOM 1559 C C . ALA A 1 195 ? 3.139 19.021 -24.865 1.00 43.00 195 ALA A C 1
ATOM 1561 O O . ALA A 1 195 ? 2.689 18.421 -23.895 1.00 43.00 195 ALA A O 1
ATOM 1562 N N . ARG A 1 196 ? 2.939 18.573 -26.116 1.00 40.81 196 ARG A N 1
ATOM 1563 C CA . ARG A 1 196 ? 2.259 17.309 -26.453 1.00 40.81 196 ARG A CA 1
ATOM 1564 C C . ARG A 1 196 ? 3.069 16.071 -26.053 1.00 40.81 196 ARG A C 1
ATOM 1566 O O . ARG A 1 196 ? 2.457 15.044 -25.770 1.00 40.81 196 ARG A O 1
ATOM 1573 N N . LEU A 1 197 ? 4.399 16.180 -25.988 1.00 41.84 197 LEU A N 1
ATOM 1574 C CA . LEU A 1 197 ? 5.312 15.098 -25.609 1.00 41.84 197 LEU A CA 1
ATOM 1575 C C . LEU A 1 197 ? 5.466 14.959 -24.080 1.00 41.84 197 LEU A C 1
ATOM 1577 O O . LEU A 1 197 ? 5.584 13.847 -23.576 1.00 41.84 197 LEU A O 1
ATOM 1581 N N . HIS A 1 198 ? 5.388 16.060 -23.321 1.00 43.88 198 HIS A N 1
ATOM 1582 C CA . HIS A 1 198 ? 5.592 16.094 -21.854 1.00 43.88 198 HIS A CA 1
ATOM 1583 C C . HIS A 1 198 ? 4.313 15.889 -21.027 1.00 43.88 198 HIS A C 1
ATOM 1585 O O . HIS A 1 198 ? 4.195 16.322 -19.884 1.00 43.88 198 HIS A O 1
ATOM 1591 N N . ARG A 1 199 ? 3.306 15.262 -21.627 1.00 51.50 199 ARG A N 1
ATOM 1592 C CA . ARG A 1 199 ? 1.905 15.409 -21.224 1.00 51.50 199 ARG A CA 1
ATOM 1593 C C . ARG A 1 199 ? 1.328 14.186 -20.522 1.00 51.50 199 ARG A C 1
ATOM 1595 O O . ARG A 1 199 ? 0.130 13.973 -20.520 1.00 51.50 199 ARG A O 1
ATOM 1602 N N . ILE A 1 200 ? 2.173 13.326 -19.986 1.00 59.47 200 ILE A N 1
ATOM 1603 C CA . ILE A 1 200 ? 1.847 11.979 -19.514 1.00 59.47 200 ILE A CA 1
ATOM 1604 C C . ILE A 1 200 ? 2.561 11.807 -18.177 1.00 59.47 200 ILE A C 1
ATOM 1606 O O . ILE A 1 200 ? 3.675 12.307 -18.087 1.00 59.47 200 ILE A O 1
ATOM 1610 N N . 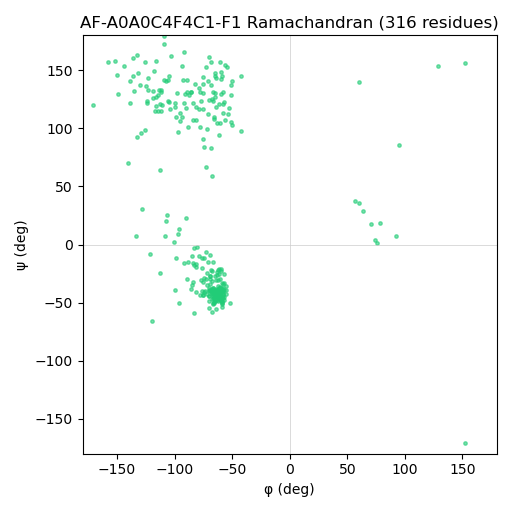LEU A 1 201 ? 1.998 11.090 -17.184 1.00 69.38 201 LEU A N 1
ATOM 1611 C CA . LEU A 1 201 ? 2.782 10.674 -16.006 1.00 69.38 201 LEU A CA 1
ATOM 1612 C C . LEU A 1 201 ? 4.074 10.000 -16.505 1.00 69.38 201 LEU A C 1
ATOM 1614 O O . LEU A 1 201 ? 3.989 8.859 -16.983 1.00 69.38 201 LEU A O 1
ATOM 1618 N N . PRO A 1 202 ? 5.246 10.664 -16.429 1.00 72.75 202 PRO A N 1
ATOM 1619 C CA . PRO A 1 202 ? 6.416 10.230 -17.197 1.00 72.75 202 PRO A CA 1
ATOM 1620 C C . PRO A 1 202 ? 6.865 8.826 -16.779 1.00 72.75 202 PRO A C 1
ATOM 1622 O O . PRO A 1 202 ? 7.286 8.006 -17.589 1.00 72.75 202 PRO A O 1
ATOM 1625 N N . VAL A 1 203 ? 6.623 8.518 -15.507 1.00 82.75 203 VAL A N 1
ATOM 1626 C CA . VAL A 1 203 ? 7.079 7.326 -14.795 1.00 82.75 203 VAL A CA 1
ATOM 1627 C C . VAL A 1 203 ? 6.036 6.202 -14.739 1.00 82.75 203 VAL A C 1
ATOM 1629 O O . VAL A 1 203 ? 6.238 5.192 -14.069 1.00 82.75 203 VAL A O 1
ATOM 1632 N N . ARG A 1 204 ? 4.910 6.315 -15.466 1.00 84.88 204 ARG A N 1
ATOM 1633 C CA . ARG A 1 204 ? 3.836 5.291 -15.475 1.00 84.88 204 ARG A CA 1
ATOM 1634 C C . ARG A 1 204 ? 4.339 3.896 -15.853 1.00 84.88 204 ARG A C 1
ATOM 1636 O O . ARG A 1 204 ? 3.862 2.890 -15.340 1.00 84.88 204 ARG A O 1
ATOM 1643 N N . ARG A 1 205 ? 5.309 3.836 -16.772 1.00 87.31 205 ARG A N 1
ATOM 1644 C CA . ARG A 1 205 ? 5.899 2.578 -17.230 1.00 87.31 205 ARG A CA 1
ATOM 1645 C C . ARG A 1 205 ? 6.694 1.932 -16.100 1.00 87.31 205 ARG A C 1
ATOM 1647 O O . ARG A 1 205 ? 6.511 0.750 -15.839 1.00 87.31 205 ARG A O 1
ATOM 1654 N N . GLU A 1 206 ? 7.520 2.717 -15.418 1.00 86.12 206 GLU A N 1
ATOM 1655 C CA . GLU A 1 206 ? 8.354 2.269 -14.299 1.00 86.12 206 GLU A CA 1
ATOM 1656 C C . GLU A 1 206 ? 7.507 1.785 -13.119 1.00 86.12 206 GLU A C 1
ATOM 1658 O O . GLU A 1 206 ? 7.808 0.747 -12.543 1.00 86.12 206 GLU A O 1
ATOM 1663 N N . ILE A 1 207 ? 6.390 2.456 -12.825 1.00 87.62 207 ILE A N 1
ATOM 1664 C CA . ILE A 1 207 ? 5.448 2.031 -11.779 1.00 87.62 207 ILE A CA 1
ATOM 1665 C C . ILE A 1 207 ? 4.844 0.654 -12.101 1.00 87.62 207 ILE A C 1
ATOM 1667 O O . ILE A 1 207 ? 4.850 -0.233 -11.249 1.00 87.62 207 ILE A O 1
ATOM 1671 N N . LEU A 1 208 ? 4.345 0.436 -13.325 1.00 90.00 208 LEU A N 1
ATOM 1672 C CA . LEU A 1 208 ? 3.800 -0.874 -13.704 1.00 90.00 208 LEU A CA 1
ATOM 1673 C C . LEU A 1 208 ? 4.877 -1.963 -13.679 1.00 90.00 208 LEU A C 1
ATOM 1675 O O . LEU A 1 208 ? 4.638 -3.041 -13.143 1.00 90.00 208 LEU A O 1
ATOM 1679 N N . LEU A 1 209 ? 6.066 -1.680 -14.218 1.00 88.25 209 LEU A N 1
ATOM 1680 C CA . LEU A 1 209 ? 7.190 -2.620 -14.195 1.00 88.25 209 LEU A CA 1
ATOM 1681 C C . LEU A 1 209 ? 7.622 -2.956 -12.765 1.00 88.25 209 LEU A C 1
ATOM 1683 O O . LEU A 1 209 ? 7.913 -4.118 -12.488 1.00 88.25 209 LEU A O 1
ATOM 1687 N N . GLY A 1 210 ? 7.590 -1.980 -11.855 1.00 85.44 210 GLY A N 1
ATOM 1688 C CA . GLY A 1 210 ? 7.813 -2.174 -10.426 1.00 85.44 210 GLY A CA 1
ATOM 1689 C C . GLY A 1 210 ? 6.931 -3.281 -9.848 1.00 85.44 210 GLY A C 1
ATOM 1690 O O . GLY A 1 210 ? 7.437 -4.229 -9.250 1.00 85.44 210 GLY A O 1
ATOM 1691 N N . LEU A 1 211 ? 5.622 -3.221 -10.120 1.00 87.75 211 LEU A N 1
ATOM 1692 C CA . LEU A 1 211 ? 4.646 -4.214 -9.647 1.00 87.75 211 LEU A CA 1
ATOM 1693 C C . LEU A 1 211 ? 4.790 -5.582 -10.316 1.00 87.75 211 LEU A C 1
ATOM 1695 O O . LEU A 1 211 ? 4.567 -6.604 -9.670 1.00 87.75 211 LEU A O 1
ATOM 1699 N N . LEU A 1 212 ? 5.175 -5.627 -11.592 1.00 88.56 212 LEU A N 1
ATOM 1700 C CA . LEU A 1 212 ? 5.340 -6.889 -12.323 1.00 88.56 212 LEU A CA 1
ATOM 1701 C C . LEU A 1 212 ? 6.530 -7.728 -11.844 1.00 88.56 212 LEU A C 1
ATOM 1703 O O . LEU A 1 212 ? 6.667 -8.885 -12.235 1.00 88.56 212 LEU A O 1
ATOM 1707 N N . HIS A 1 213 ? 7.383 -7.188 -10.972 1.00 87.25 213 HIS A N 1
ATOM 1708 C CA . HIS A 1 213 ? 8.429 -7.983 -10.343 1.00 87.25 213 HIS A CA 1
ATOM 1709 C C . HIS A 1 213 ? 7.921 -8.852 -9.176 1.00 87.25 213 HIS A C 1
ATOM 1711 O O . HIS A 1 213 ? 8.639 -9.764 -8.752 1.00 87.25 213 HIS A O 1
ATOM 1717 N N . CYS A 1 214 ? 6.679 -8.666 -8.725 1.00 87.00 214 CYS A N 1
ATOM 1718 C CA . CYS A 1 214 ? 6.010 -9.549 -7.768 1.00 87.00 214 CYS A CA 1
ATOM 1719 C C . CYS A 1 214 ? 5.660 -10.920 -8.367 1.00 87.00 214 CYS A C 1
ATOM 1721 O O . CYS A 1 214 ? 5.591 -11.088 -9.580 1.00 87.00 214 CYS A O 1
ATOM 1723 N N . ASP A 1 215 ? 5.415 -11.897 -7.499 1.00 86.88 215 ASP A N 1
ATOM 1724 C CA . ASP A 1 215 ? 4.762 -13.165 -7.845 1.00 86.88 215 ASP A CA 1
ATOM 1725 C C . ASP A 1 215 ? 3.232 -13.052 -7.703 1.00 86.88 215 ASP A C 1
ATOM 1727 O O . ASP A 1 215 ? 2.487 -13.697 -8.440 1.00 86.88 215 ASP A O 1
ATOM 1731 N N . LEU A 1 216 ? 2.762 -12.188 -6.792 1.00 91.62 216 LEU A N 1
ATOM 1732 C CA . LEU A 1 216 ? 1.347 -11.883 -6.568 1.00 91.62 216 LEU A CA 1
ATOM 1733 C C . LEU A 1 216 ? 1.122 -10.372 -6.418 1.00 91.62 216 LEU A C 1
ATOM 1735 O O . LEU A 1 216 ? 1.787 -9.718 -5.616 1.00 91.62 216 LEU A O 1
ATOM 1739 N N . VAL A 1 217 ? 0.135 -9.836 -7.133 1.00 92.75 217 VAL A N 1
ATOM 1740 C CA . VAL A 1 217 ? -0.389 -8.476 -6.967 1.00 92.75 217 VAL A CA 1
ATOM 1741 C C . VAL A 1 217 ? -1.857 -8.564 -6.541 1.00 92.75 217 VAL A C 1
ATOM 1743 O O . VAL A 1 217 ? -2.712 -9.063 -7.272 1.00 92.75 217 VAL A O 1
ATOM 1746 N N . GLY A 1 218 ? -2.153 -8.105 -5.331 1.00 92.31 218 GLY A N 1
ATOM 1747 C CA . GLY A 1 218 ? -3.477 -8.127 -4.727 1.00 92.31 218 GLY A CA 1
ATOM 1748 C C . GLY A 1 218 ? -4.151 -6.757 -4.714 1.00 92.31 218 GLY A C 1
ATOM 1749 O O . GLY A 1 218 ? -3.505 -5.729 -4.508 1.00 92.31 218 GLY A O 1
ATOM 1750 N N . PHE A 1 219 ? -5.470 -6.762 -4.885 1.00 92.88 219 PHE A N 1
ATOM 1751 C CA . PHE A 1 219 ? -6.330 -5.581 -4.809 1.00 92.88 219 PHE A CA 1
ATOM 1752 C C . PHE A 1 219 ? -7.558 -5.853 -3.941 1.00 92.88 219 PHE A C 1
ATOM 1754 O O . PHE A 1 219 ? -7.919 -7.004 -3.716 1.00 92.88 219 PHE A O 1
ATOM 1761 N N . HIS A 1 220 ? -8.259 -4.812 -3.490 1.00 90.06 220 HIS A N 1
ATOM 1762 C CA . HIS A 1 220 ? -9.510 -4.999 -2.745 1.00 90.06 220 HIS A CA 1
ATOM 1763 C C . HIS A 1 220 ? -10.647 -5.585 -3.589 1.00 90.06 220 HIS A C 1
ATOM 1765 O O . HIS A 1 220 ? -11.385 -6.433 -3.093 1.00 90.06 220 HIS A O 1
ATOM 1771 N N . THR A 1 221 ? -10.781 -5.167 -4.850 1.00 92.50 221 THR A N 1
ATOM 1772 C CA . THR A 1 221 ? -11.867 -5.592 -5.745 1.00 92.50 221 THR A CA 1
ATOM 1773 C C . THR A 1 221 ? -11.323 -6.154 -7.056 1.00 92.50 221 THR A C 1
ATOM 1775 O O . THR A 1 221 ? -10.213 -5.823 -7.486 1.00 92.50 221 THR A O 1
ATOM 1778 N N . TYR A 1 222 ? -12.134 -6.979 -7.723 1.00 93.50 222 TYR A N 1
ATOM 1779 C CA . TYR A 1 222 ? -11.813 -7.515 -9.046 1.00 93.50 222 TYR A CA 1
ATOM 1780 C C . TYR A 1 222 ? -11.638 -6.406 -10.096 1.00 93.50 222 TYR A C 1
ATOM 1782 O O . TYR A 1 222 ? -10.747 -6.491 -10.940 1.00 93.50 222 TYR A O 1
ATOM 1790 N N . ASP A 1 223 ? -12.428 -5.331 -10.016 1.00 94.25 223 ASP A N 1
ATOM 1791 C CA . ASP A 1 223 ? -12.339 -4.208 -10.954 1.00 94.25 223 ASP A CA 1
ATOM 1792 C C . ASP A 1 223 ? -10.979 -3.512 -10.926 1.00 94.25 223 ASP A C 1
ATOM 1794 O O . ASP A 1 223 ? -10.438 -3.185 -11.983 1.00 94.25 223 ASP A O 1
ATOM 1798 N N . TYR A 1 224 ? -10.383 -3.338 -9.743 1.00 94.19 224 TYR A N 1
ATOM 1799 C CA . TYR A 1 224 ? -9.048 -2.747 -9.620 1.00 94.19 224 TYR A CA 1
ATOM 1800 C C . TYR A 1 224 ? -7.986 -3.640 -10.271 1.00 94.19 224 TYR A C 1
ATOM 1802 O O . TYR A 1 224 ? -7.154 -3.148 -11.035 1.00 94.19 224 TYR A O 1
ATOM 1810 N N . GLY A 1 225 ? -8.069 -4.959 -10.057 1.00 93.44 225 GLY A N 1
ATOM 1811 C CA . GLY A 1 225 ? -7.207 -5.929 -10.736 1.00 93.44 225 GLY A CA 1
ATOM 1812 C C . GLY A 1 225 ? -7.373 -5.890 -12.257 1.00 93.44 225 GLY A C 1
ATOM 1813 O O . GLY A 1 225 ? -6.390 -5.819 -12.993 1.00 93.44 225 GLY A O 1
ATOM 1814 N N . ARG A 1 226 ? -8.613 -5.829 -12.750 1.00 95.19 226 ARG A N 1
ATOM 1815 C CA . ARG A 1 226 ? -8.916 -5.702 -14.183 1.00 95.19 226 ARG A CA 1
ATOM 1816 C C . ARG A 1 226 ? -8.362 -4.406 -14.781 1.00 95.19 226 ARG A C 1
ATOM 1818 O O . ARG A 1 226 ? -7.852 -4.414 -15.902 1.00 95.19 226 ARG A O 1
ATOM 1825 N N . HIS A 1 227 ? -8.454 -3.290 -14.061 1.00 94.69 227 HIS A N 1
ATOM 1826 C CA . HIS A 1 227 ? -7.876 -2.018 -14.490 1.00 94.69 227 HIS A CA 1
ATOM 1827 C C . HIS A 1 227 ? -6.350 -2.072 -14.561 1.00 94.69 227 HIS A C 1
ATOM 1829 O O . HIS A 1 227 ? -5.784 -1.603 -15.548 1.00 94.69 227 HIS A O 1
ATOM 1835 N N . PHE A 1 228 ? -5.701 -2.702 -13.581 1.00 94.56 228 PHE A N 1
ATOM 1836 C CA . PHE A 1 228 ? -4.261 -2.949 -13.603 1.00 94.56 228 PHE A CA 1
ATOM 1837 C C . PHE A 1 228 ? -3.841 -3.770 -14.827 1.00 94.56 228 PHE A C 1
ATOM 1839 O O . PHE A 1 228 ? -2.991 -3.324 -15.597 1.00 94.56 228 PHE A O 1
ATOM 1846 N N . LEU A 1 229 ? -4.505 -4.902 -15.078 1.00 95.00 229 L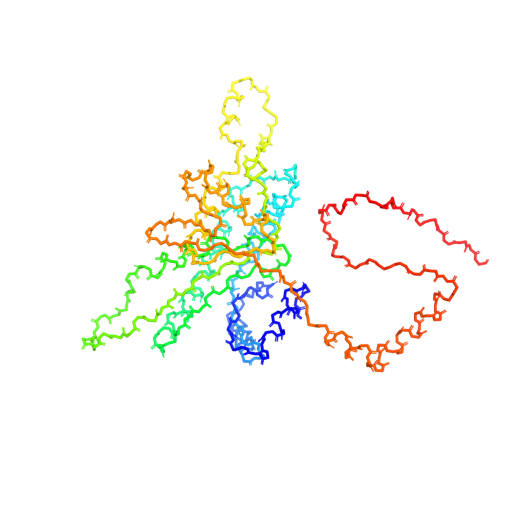EU A N 1
ATOM 1847 C CA . LEU A 1 229 ? -4.248 -5.747 -16.249 1.00 95.00 229 LEU A CA 1
ATOM 1848 C C . LEU A 1 229 ? -4.445 -4.976 -17.568 1.00 95.00 229 LEU A C 1
ATOM 1850 O O . LEU A 1 229 ? -3.581 -5.016 -18.443 1.00 95.00 229 LEU A O 1
ATOM 1854 N N . SER A 1 230 ? -5.529 -4.197 -17.689 1.00 94.25 230 SER A N 1
ATOM 1855 C CA . SER A 1 230 ? -5.779 -3.331 -18.855 1.00 94.25 230 SER A CA 1
ATOM 1856 C C . SER A 1 230 ? -4.670 -2.292 -19.054 1.00 94.25 230 SER A C 1
ATOM 1858 O O . SER A 1 230 ? -4.247 -2.045 -20.185 1.00 94.25 230 SER A O 1
ATOM 1860 N N . SER A 1 231 ? -4.170 -1.690 -17.971 1.00 91.94 231 SER A N 1
ATOM 1861 C CA . SER A 1 231 ? -3.046 -0.751 -18.021 1.00 91.94 231 SER A CA 1
ATOM 1862 C C . SER A 1 231 ? -1.753 -1.434 -18.468 1.00 91.94 231 SER A C 1
ATOM 1864 O O . SER A 1 231 ? -1.062 -0.892 -19.331 1.00 91.94 231 SER A O 1
ATOM 1866 N N . CYS A 1 232 ? -1.451 -2.639 -17.974 1.00 92.88 232 CYS A N 1
ATOM 1867 C CA . CYS A 1 232 ? -0.304 -3.429 -18.430 1.00 92.88 232 CYS A CA 1
ATOM 1868 C C . CYS A 1 232 ? -0.390 -3.747 -19.928 1.00 92.88 232 CYS A C 1
ATOM 1870 O O . CYS A 1 232 ? 0.579 -3.524 -20.653 1.00 92.88 232 CYS A O 1
ATOM 1872 N N . THR A 1 233 ? -1.549 -4.176 -20.429 1.00 92.50 233 THR A N 1
ATOM 1873 C CA . THR A 1 233 ? -1.720 -4.458 -21.861 1.00 92.50 233 THR A CA 1
ATOM 1874 C C . THR A 1 233 ? -1.587 -3.205 -22.719 1.00 92.50 233 THR A C 1
ATOM 1876 O O . THR A 1 233 ? -0.874 -3.220 -23.717 1.00 92.50 233 THR A O 1
ATOM 1879 N N . ARG A 1 234 ? -2.215 -2.090 -22.331 1.00 89.81 234 ARG A N 1
ATOM 1880 C CA . ARG A 1 234 ? -2.220 -0.863 -23.146 1.00 89.81 234 ARG A CA 1
ATOM 1881 C C . ARG A 1 234 ? -0.902 -0.090 -23.119 1.00 89.81 234 ARG A C 1
ATOM 1883 O O . ARG A 1 234 ? -0.589 0.576 -24.099 1.00 89.81 234 ARG A O 1
ATOM 1890 N N . ILE A 1 235 ? -0.169 -0.118 -22.005 1.00 87.69 235 ILE A N 1
ATOM 1891 C CA . ILE A 1 235 ? 1.047 0.695 -21.816 1.00 87.69 235 ILE A CA 1
ATOM 1892 C C . ILE A 1 235 ? 2.313 -0.123 -22.058 1.00 87.69 235 ILE A C 1
ATOM 1894 O O . ILE A 1 235 ? 3.269 0.404 -22.622 1.00 87.69 235 ILE A O 1
ATOM 1898 N N . LEU A 1 236 ? 2.338 -1.387 -21.627 1.00 88.25 236 LEU A N 1
ATOM 1899 C CA . LEU A 1 236 ? 3.507 -2.260 -21.772 1.00 88.25 236 LEU A CA 1
ATOM 1900 C C . LEU A 1 236 ? 3.402 -3.201 -22.976 1.00 88.25 236 LEU A C 1
ATOM 1902 O O . LEU A 1 236 ? 4.395 -3.835 -23.317 1.00 88.25 236 LEU A O 1
ATOM 1906 N N . GLY A 1 237 ? 2.226 -3.313 -23.606 1.00 89.25 237 GLY A N 1
ATOM 1907 C CA . GLY A 1 237 ? 2.000 -4.249 -24.710 1.00 89.25 237 GLY A CA 1
ATOM 1908 C C . GLY A 1 237 ? 1.972 -5.716 -24.272 1.00 89.25 237 GLY A C 1
ATOM 1909 O O . GLY A 1 237 ? 2.149 -6.601 -25.104 1.00 89.25 237 GLY A O 1
ATOM 1910 N N . LEU A 1 238 ? 1.788 -5.990 -22.975 1.00 91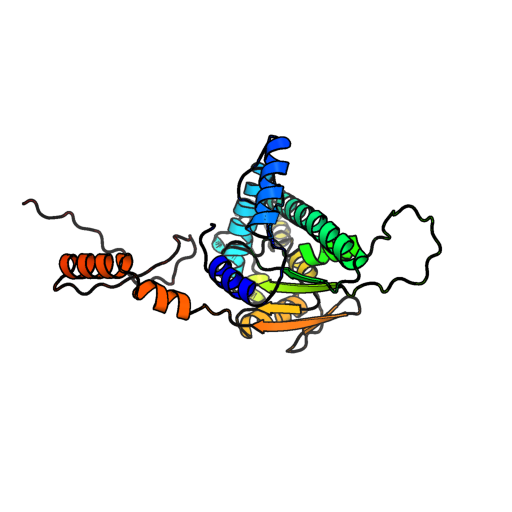.12 238 LEU A N 1
ATOM 1911 C CA . LEU A 1 238 ? 1.828 -7.349 -22.433 1.00 91.12 238 LEU A CA 1
ATOM 1912 C C . LEU A 1 238 ? 0.446 -8.021 -22.518 1.00 91.12 238 LEU A C 1
ATOM 1914 O O . LEU A 1 238 ? -0.538 -7.442 -22.039 1.00 91.12 238 LEU A O 1
ATOM 1918 N N . PRO A 1 239 ? 0.340 -9.240 -23.077 1.00 90.75 239 PRO A N 1
ATOM 1919 C CA . PRO A 1 239 ? -0.916 -9.976 -23.086 1.00 90.75 239 PRO A CA 1
ATOM 1920 C C . PRO A 1 239 ? -1.291 -10.369 -21.653 1.00 90.75 239 PRO A C 1
ATOM 1922 O O . PRO A 1 239 ? -0.515 -11.015 -20.948 1.00 90.75 239 PRO A O 1
ATOM 1925 N N . ALA A 1 240 ? -2.482 -9.960 -21.221 1.00 92.31 240 ALA A N 1
ATOM 1926 C CA . ALA A 1 240 ? -3.003 -10.245 -19.892 1.00 92.31 240 ALA A CA 1
ATOM 1927 C C . ALA A 1 240 ? -4.128 -11.284 -19.948 1.00 92.31 240 ALA A C 1
ATOM 1929 O O . ALA A 1 240 ? -4.981 -11.248 -20.835 1.00 92.31 240 ALA A O 1
ATOM 1930 N N . MET A 1 241 ? -4.143 -12.182 -18.966 1.00 92.75 241 MET A N 1
ATOM 1931 C CA . MET A 1 241 ? -5.242 -13.103 -18.683 1.00 92.75 241 MET A CA 1
ATOM 1932 C C . MET A 1 241 ? -6.045 -12.599 -17.471 1.00 92.75 241 MET A C 1
ATOM 1934 O O . MET A 1 241 ? -5.534 -11.793 -16.693 1.00 92.75 241 MET A O 1
ATOM 1938 N N . PRO A 1 242 ? -7.286 -13.069 -17.246 1.00 89.81 242 PRO A N 1
ATOM 1939 C CA . PRO A 1 242 ? -8.121 -12.585 -16.138 1.00 89.81 242 PRO A CA 1
ATOM 1940 C C . PRO A 1 242 ? -7.500 -12.725 -14.738 1.00 89.81 242 PRO A C 1
ATOM 1942 O O . PRO A 1 242 ? -7.853 -11.977 -13.833 1.00 89.81 242 PRO A O 1
ATOM 1945 N N . ASN A 1 243 ? -6.583 -13.676 -14.552 1.00 91.81 243 ASN A N 1
ATOM 1946 C CA . ASN A 1 243 ? -5.942 -14.001 -13.276 1.00 91.81 243 ASN A CA 1
ATOM 1947 C C . ASN A 1 243 ? -4.461 -13.579 -13.194 1.00 91.81 243 ASN A C 1
ATOM 1949 O O . ASN A 1 243 ? -3.776 -13.969 -12.246 1.00 91.81 243 ASN A O 1
ATOM 1953 N N . GLY A 1 244 ? -3.933 -12.848 -14.180 1.00 93.94 244 GLY A N 1
ATOM 1954 C CA . GLY A 1 244 ? -2.517 -12.479 -14.199 1.00 93.94 244 GLY A CA 1
ATOM 1955 C C . GLY A 1 244 ? -1.936 -12.261 -15.589 1.00 93.94 244 GLY A C 1
ATOM 1956 O O . GLY A 1 244 ? -2.653 -12.208 -16.585 1.00 93.94 244 GLY A O 1
ATOM 1957 N N . LEU A 1 245 ? -0.615 -12.119 -15.662 1.00 95.12 245 LEU A N 1
ATOM 1958 C CA . LEU A 1 245 ? 0.098 -11.974 -16.931 1.00 95.12 245 LEU A CA 1
ATOM 1959 C C . LEU A 1 245 ? 1.531 -12.502 -16.852 1.00 95.12 245 LEU A C 1
ATOM 1961 O O . LEU A 1 245 ? 2.116 -12.588 -15.773 1.00 95.12 245 LEU A O 1
ATOM 1965 N N . ALA A 1 246 ? 2.099 -12.846 -18.007 1.00 92.69 246 ALA A N 1
ATOM 1966 C CA . ALA A 1 246 ? 3.487 -13.284 -18.108 1.00 92.69 246 ALA A CA 1
ATOM 1967 C C . ALA A 1 246 ? 4.432 -12.080 -18.248 1.00 92.69 246 ALA A C 1
ATOM 1969 O O . ALA A 1 246 ? 4.218 -11.201 -19.084 1.00 92.69 246 ALA A O 1
ATOM 1970 N N . PHE A 1 247 ? 5.499 -12.054 -17.451 1.00 90.31 247 PHE A N 1
ATOM 1971 C CA . PHE A 1 247 ? 6.517 -11.010 -17.480 1.00 90.31 247 PHE A CA 1
ATOM 1972 C C . PHE A 1 247 ? 7.888 -11.574 -17.081 1.00 90.31 247 PHE A C 1
ATOM 1974 O O . PHE A 1 247 ? 8.015 -12.246 -16.060 1.00 90.31 247 PHE A O 1
ATOM 1981 N N . GLY A 1 248 ? 8.923 -11.317 -17.892 1.00 83.31 248 GLY A N 1
ATOM 1982 C CA . GLY A 1 248 ? 10.303 -11.725 -17.583 1.00 83.31 248 GLY A CA 1
ATOM 1983 C C . GLY A 1 248 ? 10.479 -13.231 -17.346 1.00 83.31 248 GLY A C 1
ATOM 1984 O O . GLY A 1 248 ? 11.189 -13.624 -16.427 1.00 83.31 248 GLY A O 1
ATOM 1985 N N . GLY A 1 249 ? 9.769 -14.076 -18.105 1.00 83.81 249 GLY A N 1
ATOM 1986 C CA . GLY A 1 249 ? 9.796 -15.537 -17.937 1.00 83.81 249 GLY A CA 1
ATOM 1987 C C . GLY A 1 249 ? 9.036 -16.066 -16.711 1.00 83.81 249 GLY A C 1
ATOM 1988 O O . GLY A 1 249 ? 9.056 -17.268 -16.462 1.00 83.81 249 GLY A O 1
ATOM 1989 N N . ARG A 1 250 ? 8.350 -15.199 -15.956 1.00 87.25 250 ARG A N 1
ATOM 1990 C CA . ARG A 1 250 ? 7.536 -15.553 -14.784 1.00 87.25 250 ARG A CA 1
ATOM 1991 C C . ARG A 1 250 ? 6.064 -15.237 -15.022 1.00 87.25 250 ARG A C 1
ATOM 1993 O O . ARG A 1 250 ? 5.724 -14.401 -15.858 1.00 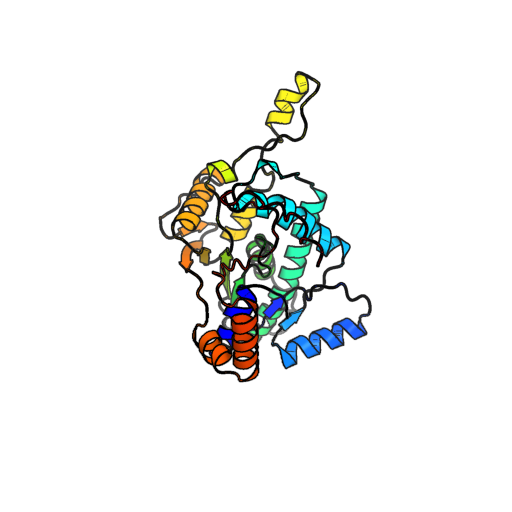87.25 250 ARG A O 1
ATOM 2000 N N . TYR A 1 251 ? 5.193 -15.896 -14.265 1.00 91.69 251 TYR A N 1
ATOM 2001 C CA . TYR A 1 251 ? 3.771 -15.576 -14.231 1.00 91.69 251 TYR A CA 1
ATOM 2002 C C . TYR A 1 251 ? 3.461 -14.734 -12.994 1.00 91.69 251 TYR A C 1
ATOM 2004 O O . TYR A 1 251 ? 3.726 -15.165 -11.874 1.00 91.69 251 TYR A O 1
ATOM 2012 N N . VAL A 1 252 ? 2.916 -13.538 -13.202 1.00 93.12 252 VAL A N 1
ATOM 2013 C CA . VAL A 1 252 ? 2.499 -12.631 -12.129 1.00 93.12 252 VAL A CA 1
ATOM 2014 C C . VAL A 1 252 ? 1.016 -12.855 -11.879 1.00 93.12 252 VAL A C 1
ATOM 2016 O O . VAL A 1 252 ? 0.186 -12.541 -12.737 1.00 93.12 252 VAL A O 1
ATOM 2019 N N . HIS A 1 253 ? 0.671 -13.390 -10.710 1.00 95.62 253 HIS A N 1
ATOM 2020 C CA . HIS A 1 253 ? -0.720 -13.593 -10.324 1.00 95.62 253 HIS A CA 1
ATOM 2021 C C . HIS A 1 253 ? -1.371 -12.270 -9.926 1.00 95.62 253 HIS A C 1
ATOM 2023 O O . HIS A 1 253 ? -0.780 -11.472 -9.203 1.00 95.62 253 HIS A O 1
ATOM 2029 N N . VAL A 1 254 ? -2.613 -12.057 -10.356 1.00 95.94 254 VAL A N 1
ATOM 2030 C CA . VAL A 1 254 ? -3.435 -10.917 -9.937 1.00 95.94 254 VAL A CA 1
ATOM 2031 C C . VAL A 1 254 ? -4.682 -11.435 -9.234 1.00 95.94 254 VAL A C 1
ATOM 2033 O O . VAL A 1 254 ? -5.405 -12.264 -9.784 1.00 95.94 254 VAL A O 1
ATOM 2036 N N . GLY A 1 255 ? -4.925 -10.962 -8.009 1.00 93.56 255 GLY A N 1
ATOM 2037 C CA . GLY A 1 255 ? -6.016 -11.442 -7.158 1.00 93.56 255 GLY A CA 1
ATOM 2038 C C . GLY A 1 255 ? -6.790 -10.328 -6.454 1.00 93.56 255 GLY A C 1
ATOM 2039 O O . GLY A 1 255 ? -6.303 -9.208 -6.296 1.00 93.56 255 GLY A O 1
ATOM 2040 N N . SER A 1 256 ? -8.007 -10.655 -6.014 1.00 93.25 256 SER A N 1
ATOM 2041 C CA . SER A 1 256 ? -8.863 -9.769 -5.220 1.00 93.25 256 SER A CA 1
ATOM 2042 C C . SER A 1 256 ? -8.994 -10.317 -3.801 1.00 93.25 256 SER A C 1
ATOM 2044 O O . SER A 1 256 ? -9.482 -11.426 -3.606 1.00 93.25 256 SER A O 1
ATOM 2046 N N . PHE A 1 257 ? -8.575 -9.524 -2.816 1.00 91.56 257 PHE A N 1
ATOM 2047 C CA . PHE A 1 257 ? -8.611 -9.855 -1.395 1.00 91.56 257 PHE A CA 1
ATOM 2048 C C . PHE A 1 257 ? -9.215 -8.665 -0.624 1.00 91.56 257 PHE A C 1
ATOM 2050 O O . PHE A 1 257 ? -8.505 -7.710 -0.285 1.00 91.56 257 PHE A O 1
ATOM 2057 N N . PRO A 1 258 ? -10.539 -8.654 -0.384 1.00 87.38 258 PRO A N 1
ATOM 2058 C CA . PRO A 1 258 ? -11.169 -7.593 0.392 1.00 87.38 258 PRO A CA 1
ATOM 2059 C C . PRO A 1 258 ? -10.656 -7.637 1.837 1.00 87.38 258 PRO A C 1
ATOM 2061 O O . PRO A 1 258 ? -10.630 -8.696 2.463 1.00 87.38 258 PRO A O 1
ATOM 2064 N N . ILE A 1 259 ? -10.224 -6.489 2.368 1.00 82.94 259 ILE A N 1
ATOM 2065 C CA . ILE A 1 259 ? -9.726 -6.413 3.746 1.00 82.94 259 ILE A CA 1
ATOM 2066 C C . ILE A 1 259 ? -10.897 -6.302 4.719 1.00 82.94 259 ILE A C 1
ATOM 2068 O O . ILE A 1 259 ? -11.849 -5.562 4.474 1.00 82.94 259 ILE A O 1
ATOM 2072 N N . GLY A 1 260 ? -10.809 -7.032 5.827 1.00 81.19 260 GLY A N 1
ATOM 2073 C CA . GLY A 1 260 ? -11.767 -6.971 6.925 1.00 81.19 260 GLY A CA 1
ATOM 2074 C C . GLY A 1 260 ? -11.195 -6.307 8.178 1.00 81.19 260 GLY A C 1
ATOM 2075 O O . GLY A 1 260 ? -10.025 -5.929 8.240 1.00 81.19 260 GLY A O 1
ATOM 2076 N N . ILE A 1 261 ? -12.042 -6.211 9.199 1.00 81.44 261 ILE A N 1
ATOM 2077 C CA . ILE A 1 261 ? -11.673 -5.837 10.570 1.00 81.44 261 ILE A CA 1
ATOM 2078 C C . ILE A 1 261 ? -11.784 -7.059 11.491 1.00 81.44 261 ILE A C 1
ATOM 2080 O O . ILE A 1 261 ? -12.305 -8.090 11.080 1.00 81.44 261 ILE A O 1
ATOM 2084 N N . GLU A 1 262 ? -11.333 -6.936 12.742 1.00 81.00 262 GLU A N 1
ATOM 2085 C CA . GLU A 1 262 ? -11.565 -7.925 13.807 1.00 81.00 262 GLU A CA 1
ATOM 2086 C C . GLU A 1 262 ? -12.777 -7.475 14.652 1.00 81.00 262 GLU A C 1
ATOM 2088 O O . GLU A 1 262 ? -12.608 -6.632 15.538 1.00 81.00 262 GLU A O 1
ATOM 2093 N N . PRO A 1 263 ? -14.008 -7.976 14.402 1.00 85.62 263 PRO A N 1
ATOM 2094 C CA . PRO A 1 263 ? -15.219 -7.425 15.023 1.00 85.62 263 PRO A CA 1
ATOM 2095 C C . PRO A 1 263 ? -15.273 -7.664 16.536 1.00 85.62 263 PRO A C 1
ATOM 2097 O O . PRO A 1 263 ? -15.787 -6.826 17.275 1.00 85.62 263 PRO A O 1
ATOM 2100 N N . ALA A 1 264 ? -14.688 -8.774 17.002 1.00 87.12 264 ALA A N 1
ATOM 2101 C CA . ALA A 1 264 ? -14.634 -9.132 18.418 1.00 87.12 264 ALA A CA 1
ATOM 2102 C C . ALA A 1 264 ? -13.997 -8.024 19.273 1.00 87.12 264 ALA A C 1
ATOM 2104 O O . ALA A 1 264 ? -14.534 -7.679 20.316 1.00 87.12 264 ALA A O 1
ATOM 2105 N N . LYS A 1 265 ? -12.940 -7.356 18.782 1.00 85.12 265 LYS A N 1
ATOM 2106 C CA . LYS A 1 265 ? -12.305 -6.235 19.501 1.00 85.12 265 LYS A CA 1
ATOM 2107 C C . LYS A 1 265 ? -13.272 -5.090 19.803 1.00 85.12 265 LYS A C 1
ATOM 2109 O O . LYS A 1 265 ? -13.163 -4.471 20.856 1.00 85.12 265 LYS A O 1
ATOM 2114 N N . PHE A 1 266 ? -14.192 -4.788 18.886 1.00 87.81 266 PHE A N 1
ATOM 2115 C CA . PHE A 1 266 ? -15.193 -3.741 19.100 1.00 87.81 266 PHE A CA 1
ATOM 2116 C C . PHE A 1 266 ? -16.273 -4.200 20.074 1.00 87.81 266 PHE A C 1
ATOM 2118 O O . PHE A 1 266 ? -16.663 -3.427 20.945 1.00 87.81 266 PHE A O 1
ATOM 2125 N N . HIS A 1 267 ? -16.713 -5.455 19.963 1.00 89.75 267 HIS A N 1
ATOM 2126 C CA . HIS A 1 267 ? -17.661 -6.041 20.905 1.00 89.75 267 HIS A CA 1
ATOM 2127 C C . HIS A 1 267 ? -17.109 -6.019 22.339 1.00 89.75 267 HIS A C 1
ATOM 2129 O O . HIS A 1 267 ? -17.757 -5.490 23.238 1.00 89.75 267 HIS A O 1
ATOM 2135 N N . ASP A 1 268 ? -15.873 -6.474 22.531 1.00 90.19 268 ASP A N 1
ATOM 2136 C CA . ASP A 1 268 ? -15.218 -6.510 23.839 1.00 90.19 268 ASP A CA 1
ATOM 2137 C C . ASP A 1 268 ? -14.970 -5.098 24.392 1.00 90.19 268 ASP A C 1
ATOM 2139 O O . ASP A 1 268 ? -15.180 -4.835 25.577 1.00 90.19 268 ASP A O 1
ATOM 2143 N N . ALA A 1 269 ? -14.571 -4.149 23.535 1.00 89.69 269 ALA A N 1
ATOM 2144 C CA . ALA A 1 269 ? -14.360 -2.759 23.939 1.00 89.69 269 ALA A CA 1
ATOM 2145 C C . ALA A 1 269 ? -15.650 -2.095 24.447 1.00 89.69 269 ALA A C 1
ATOM 2147 O O . ALA A 1 269 ? -15.597 -1.312 25.403 1.00 89.69 269 ALA A O 1
ATOM 2148 N N . LEU A 1 270 ? -16.804 -2.427 23.853 1.00 92.31 270 LEU A N 1
ATOM 2149 C CA . LEU A 1 270 ? -18.109 -1.932 24.296 1.00 92.31 270 LEU A CA 1
ATOM 2150 C C . LEU A 1 270 ? -18.463 -2.409 25.707 1.00 92.31 270 LEU A C 1
ATOM 2152 O O . LEU A 1 270 ? -19.128 -1.675 26.429 1.00 92.31 270 LEU A O 1
ATOM 2156 N N . LEU A 1 271 ? -17.999 -3.585 26.133 1.00 93.25 271 LEU A N 1
ATOM 2157 C CA . LEU A 1 271 ? -18.258 -4.113 27.478 1.00 93.25 271 LEU A CA 1
ATOM 2158 C C . LEU A 1 271 ? -17.431 -3.415 28.569 1.00 93.25 271 LEU A C 1
ATOM 2160 O O . LEU A 1 271 ? -17.699 -3.588 29.758 1.00 93.25 271 LEU A O 1
ATOM 2164 N N . SER A 1 272 ? -16.425 -2.617 28.199 1.00 95.94 272 SER A N 1
ATOM 2165 C CA . SER A 1 272 ? -15.554 -1.979 29.185 1.00 95.94 272 SER A CA 1
ATOM 2166 C C . SER A 1 272 ? -16.294 -0.904 30.009 1.00 95.94 272 SER A C 1
ATOM 2168 O O . SER A 1 272 ? -17.005 -0.065 29.442 1.00 95.94 272 SER A O 1
ATOM 2170 N N . PRO A 1 273 ? -16.088 -0.838 31.343 1.00 95.56 273 PRO A N 1
ATOM 2171 C CA . PRO A 1 273 ? -16.772 0.140 32.197 1.00 95.56 273 PRO A CA 1
ATOM 2172 C C . PRO A 1 273 ? -16.521 1.599 31.792 1.00 95.56 273 PRO A C 1
ATOM 2174 O O . PRO A 1 273 ? -17.404 2.448 31.912 1.00 95.56 273 PRO A O 1
ATOM 2177 N N . ALA A 1 274 ? -15.321 1.900 31.285 1.00 95.19 274 ALA A N 1
ATOM 2178 C CA . ALA A 1 274 ? -14.963 3.235 30.814 1.00 95.19 274 ALA A CA 1
ATOM 2179 C C . ALA A 1 274 ? -15.786 3.653 29.583 1.00 95.19 274 ALA A C 1
ATOM 2181 O O . ALA A 1 274 ? -16.269 4.786 29.524 1.00 95.19 274 ALA A O 1
ATOM 2182 N N . VAL A 1 275 ? -15.982 2.737 28.625 1.00 94.56 275 VAL A N 1
ATOM 2183 C CA . VAL A 1 275 ? -16.794 2.986 27.426 1.00 94.56 275 VAL A CA 1
ATOM 2184 C C . VAL A 1 275 ? -18.270 3.091 27.794 1.00 94.56 275 VAL A C 1
ATOM 2186 O O . VAL A 1 275 ? -18.910 4.055 27.387 1.00 94.56 275 VAL A O 1
ATOM 2189 N N . GLN A 1 276 ? -18.789 2.200 28.643 1.00 96.50 276 GLN A N 1
ATOM 2190 C CA . GLN A 1 276 ? -20.171 2.264 29.141 1.00 96.50 276 GLN A CA 1
ATOM 2191 C C . GLN A 1 276 ? -20.476 3.598 29.841 1.00 96.50 276 GLN A C 1
ATOM 2193 O O . GLN A 1 276 ? -21.463 4.264 29.529 1.00 96.50 276 GLN A O 1
ATOM 2198 N N . LYS A 1 277 ? -19.574 4.067 30.713 1.00 96.31 277 LYS A N 1
ATOM 2199 C CA . LYS A 1 277 ? -19.700 5.383 31.360 1.00 96.31 277 LYS A CA 1
ATOM 2200 C C . LYS A 1 277 ? -19.707 6.529 30.343 1.00 96.31 277 LYS A C 1
ATOM 2202 O O . LYS A 1 277 ? -20.429 7.512 30.519 1.00 96.31 277 LYS A O 1
ATOM 2207 N N . ARG A 1 278 ? -18.905 6.428 29.277 1.00 95.38 278 ARG A N 1
ATOM 2208 C CA . ARG A 1 278 ? -18.867 7.439 28.213 1.00 95.38 278 ARG A CA 1
ATOM 2209 C C . ARG A 1 278 ? -20.140 7.431 27.369 1.00 95.38 278 ARG A C 1
ATOM 2211 O O . ARG A 1 278 ? -20.613 8.516 27.043 1.00 95.38 278 ARG A O 1
ATOM 2218 N N . ILE A 1 279 ? -20.692 6.257 27.063 1.00 94.81 279 ILE A N 1
ATOM 2219 C CA . ILE A 1 279 ? -21.973 6.103 26.361 1.00 94.81 279 ILE A CA 1
ATOM 2220 C C . ILE A 1 279 ? -23.080 6.795 27.161 1.00 94.81 279 ILE A C 1
ATOM 2222 O O . ILE A 1 279 ? -23.675 7.734 26.643 1.00 94.81 279 ILE A O 1
ATOM 2226 N N . ALA A 1 280 ? -23.245 6.465 28.447 1.00 95.81 280 ALA A N 1
ATOM 2227 C CA . ALA A 1 280 ? -24.262 7.085 29.304 1.00 95.81 280 ALA A CA 1
ATOM 2228 C C . ALA A 1 280 ? -24.126 8.621 29.380 1.00 95.81 280 ALA A C 1
ATOM 2230 O O . ALA A 1 280 ? -25.108 9.360 29.338 1.00 95.81 280 ALA A O 1
ATOM 2231 N N . SER A 1 281 ? -22.889 9.131 29.440 1.00 96.56 281 SER A N 1
ATOM 2232 C CA . SER A 1 281 ? -22.619 10.575 29.406 1.00 96.56 281 SER A CA 1
ATOM 2233 C C . SER A 1 281 ? -23.038 11.232 28.084 1.00 96.56 281 SER A C 1
ATOM 2235 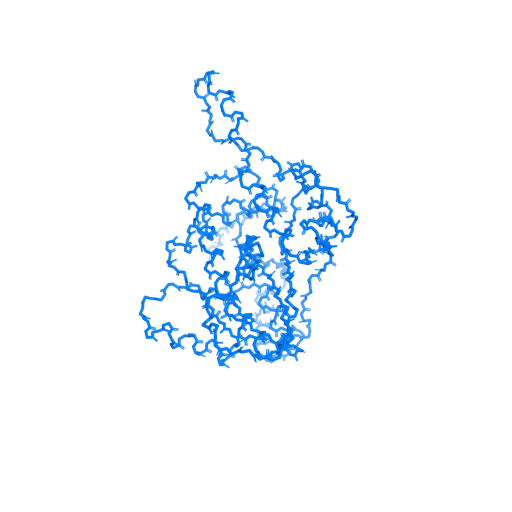O O . SER A 1 281 ? -23.515 12.368 28.097 1.00 96.56 281 SER A O 1
ATOM 2237 N N . LEU A 1 282 ? -22.836 10.557 26.950 1.00 94.62 282 LEU A N 1
ATOM 2238 C CA . LEU A 1 282 ? -23.237 11.059 25.636 1.00 94.62 282 LEU A CA 1
ATOM 2239 C C . LEU A 1 282 ? -24.757 10.980 25.452 1.00 94.62 282 LEU A C 1
ATOM 2241 O O . LEU A 1 282 ? -25.339 11.939 24.954 1.00 94.62 282 LEU A O 1
ATOM 2245 N N . GLU A 1 283 ? -25.396 9.904 25.910 1.00 94.62 283 GLU A N 1
ATOM 2246 C CA . GLU A 1 283 ? -26.855 9.737 25.879 1.00 94.62 283 GLU A CA 1
ATOM 2247 C C . GLU A 1 283 ? -27.567 10.828 26.679 1.00 94.62 283 GLU A C 1
ATOM 2249 O O . GLU A 1 283 ? -28.493 11.453 26.169 1.00 94.62 283 GLU A O 1
ATOM 2254 N N . HIS A 1 284 ? -27.084 11.132 27.888 1.00 95.75 284 HIS A N 1
ATOM 2255 C CA . HIS A 1 284 ? -27.615 12.240 28.682 1.00 95.75 284 HIS A CA 1
ATOM 2256 C C . HIS A 1 284 ? -27.407 13.594 27.984 1.00 95.75 284 HIS A C 1
ATOM 2258 O O . HIS A 1 284 ? -28.291 14.445 27.977 1.00 95.75 284 HIS A O 1
ATOM 2264 N N . ARG A 1 285 ? -26.230 13.828 27.387 1.00 95.12 285 ARG A N 1
ATOM 2265 C CA . ARG A 1 285 ? -25.908 15.106 26.728 1.00 95.12 285 ARG A CA 1
ATOM 2266 C C . ARG A 1 285 ? -26.752 15.364 25.477 1.00 95.12 285 ARG A C 1
ATOM 2268 O O . ARG A 1 285 ? -27.077 16.515 25.205 1.00 95.12 285 ARG A O 1
ATOM 2275 N N . PHE A 1 286 ? -27.049 14.325 24.703 1.00 94.56 286 PHE A N 1
ATOM 2276 C CA . PHE A 1 286 ? -27.786 14.422 23.440 1.00 94.56 286 PHE A CA 1
ATOM 2277 C C . PHE A 1 286 ? -29.223 13.893 23.560 1.00 94.56 286 PHE A C 1
ATOM 2279 O O . PHE A 1 286 ? -29.821 13.477 22.567 1.00 94.56 286 PHE A O 1
ATOM 2286 N N . GLN A 1 287 ? -29.792 13.911 24.768 1.00 94.44 287 GLN A N 1
ATOM 2287 C CA . GLN A 1 287 ? -31.148 13.436 25.019 1.00 94.44 287 GLN A CA 1
ATOM 2288 C C . GLN A 1 287 ? -32.170 14.201 24.162 1.00 94.44 287 GLN A C 1
ATOM 2290 O O . GLN A 1 287 ? -32.157 15.428 24.092 1.00 94.44 287 GLN A O 1
ATOM 2295 N N . GLY A 1 288 ? -33.057 13.463 23.488 1.00 92.75 288 GLY A N 1
ATOM 2296 C CA . GLY A 1 288 ? -34.065 14.036 22.587 1.00 92.75 288 GLY A CA 1
ATOM 2297 C C . GLY A 1 288 ? -33.529 14.498 21.224 1.00 92.75 288 GLY A C 1
ATOM 2298 O O . GLY A 1 288 ? -34.310 14.985 20.410 1.00 92.75 288 GLY A O 1
ATOM 2299 N N . ILE A 1 289 ? -32.231 14.322 20.943 1.00 94.81 289 ILE A N 1
ATOM 2300 C CA . ILE A 1 289 ? -31.593 14.716 19.681 1.00 94.81 289 ILE A CA 1
ATOM 2301 C C . ILE A 1 289 ? -31.137 13.465 18.925 1.00 94.81 289 ILE A C 1
ATOM 2303 O O . ILE A 1 289 ? -30.482 12.580 19.472 1.00 94.81 289 ILE A O 1
ATOM 2307 N N . LYS A 1 290 ? -31.440 13.394 17.625 1.00 92.56 290 LYS A N 1
ATOM 2308 C CA . LYS A 1 290 ? -30.908 12.343 16.750 1.00 92.56 290 LYS A CA 1
ATOM 2309 C C . LYS A 1 290 ? -29.441 12.634 16.424 1.00 92.56 290 LYS A C 1
ATOM 2311 O O . LYS A 1 290 ? -29.142 13.625 15.763 1.00 92.56 290 LYS A O 1
ATOM 2316 N N . VAL A 1 291 ? -28.540 11.750 16.846 1.00 90.62 291 VAL A N 1
ATOM 2317 C CA . VAL A 1 291 ? -27.103 11.853 16.552 1.00 90.62 291 VAL A CA 1
ATOM 2318 C C . VAL A 1 291 ? -26.779 11.111 15.255 1.00 90.62 291 VAL A C 1
ATOM 2320 O O . VAL A 1 291 ? -27.141 9.948 15.087 1.00 90.62 291 VAL A O 1
ATOM 2323 N N . ILE A 1 292 ? -26.081 11.783 14.340 1.00 92.50 292 ILE A N 1
ATOM 2324 C CA . ILE A 1 292 ? -25.510 11.196 13.121 1.00 92.50 292 ILE A CA 1
ATOM 2325 C C . ILE A 1 292 ? -23.992 11.325 13.244 1.00 92.50 292 ILE A C 1
ATOM 2327 O O . ILE A 1 292 ? -23.494 12.416 13.514 1.00 92.50 292 ILE A O 1
ATOM 2331 N N . VAL A 1 293 ? -23.266 10.218 13.084 1.00 88.56 293 VAL A N 1
ATOM 2332 C CA . VAL A 1 293 ? -21.808 10.176 13.246 1.00 88.56 293 VAL A CA 1
ATOM 2333 C C . VAL A 1 293 ? -21.127 9.863 11.915 1.00 88.56 293 VAL A C 1
ATOM 2335 O O . VAL A 1 293 ? -21.480 8.895 11.245 1.00 88.56 293 VAL A O 1
ATOM 2338 N N . GLY A 1 294 ? -20.151 10.692 11.547 1.00 84.75 294 GLY A N 1
ATOM 2339 C CA . GLY A 1 294 ? -19.162 10.425 10.504 1.00 84.75 294 GLY A CA 1
ATOM 2340 C C . GLY A 1 294 ? -17.779 10.443 11.145 1.00 84.75 294 GLY A C 1
ATOM 2341 O O . GLY A 1 294 ? -17.490 11.331 11.951 1.00 84.75 294 GLY A O 1
ATOM 2342 N N . VAL A 1 295 ? -16.961 9.432 10.863 1.00 81.06 295 VAL A N 1
ATOM 2343 C CA . VAL A 1 295 ? -15.597 9.324 11.391 1.00 81.06 295 VAL A CA 1
ATOM 2344 C C . VAL A 1 295 ? -14.677 9.074 10.216 1.00 81.06 295 VAL A C 1
ATOM 2346 O O . VAL A 1 295 ? -14.483 7.940 9.788 1.00 81.06 295 VAL A O 1
ATOM 2349 N N . ASP A 1 296 ? -14.100 10.157 9.724 1.00 72.31 296 ASP A N 1
ATOM 2350 C CA . ASP A 1 296 ? -13.254 10.161 8.544 1.00 72.31 296 ASP A CA 1
ATOM 2351 C C . ASP A 1 296 ? -11.972 10.926 8.867 1.00 72.31 296 ASP A C 1
ATOM 2353 O O . ASP A 1 296 ? -11.967 11.862 9.675 1.00 72.31 296 ASP A O 1
ATOM 2357 N N . ARG A 1 297 ? -10.855 10.527 8.253 1.00 66.69 297 ARG A N 1
ATOM 2358 C CA . ARG A 1 297 ? -9.667 11.383 8.269 1.00 66.69 297 ARG A CA 1
ATOM 2359 C C . ARG A 1 297 ? -9.944 12.578 7.363 1.00 66.69 297 ARG A C 1
ATOM 2361 O O . ARG A 1 297 ? -10.544 12.422 6.304 1.00 66.69 297 ARG A O 1
ATOM 2368 N N . LEU A 1 298 ? -9.502 13.762 7.777 1.00 70.38 298 LEU A N 1
ATOM 2369 C CA . LEU A 1 298 ? -9.607 14.955 6.947 1.00 70.38 298 LEU A CA 1
ATOM 2370 C C . LEU A 1 298 ? -8.603 14.833 5.791 1.00 70.38 298 LEU A C 1
ATOM 2372 O O . LEU A 1 298 ? -7.407 15.044 5.979 1.00 70.38 298 LEU A O 1
ATOM 2376 N N . GLU A 1 299 ? -9.091 14.437 4.619 1.00 60.22 299 GLU A N 1
ATOM 2377 C CA . GLU A 1 299 ? -8.310 14.257 3.393 1.00 60.22 299 GLU A CA 1
ATOM 2378 C C . GLU A 1 299 ? -8.821 15.218 2.311 1.00 60.22 299 GLU A C 1
ATOM 2380 O O . GLU A 1 299 ? -9.998 15.575 2.293 1.00 60.22 299 GLU A O 1
ATOM 2385 N N . SER A 1 300 ? -7.935 15.661 1.412 1.00 50.72 300 SER A N 1
ATOM 2386 C CA . SER A 1 300 ? -8.286 16.597 0.330 1.00 50.72 300 SER A CA 1
ATOM 2387 C C . SER A 1 300 ? -9.151 15.969 -0.761 1.00 50.72 300 SER A C 1
ATOM 2389 O O . SER A 1 300 ? -9.745 16.700 -1.545 1.00 50.72 300 SER A O 1
ATOM 2391 N N . VAL A 1 301 ? -9.243 14.634 -0.806 1.00 47.22 301 VAL A N 1
ATOM 2392 C CA . VAL A 1 301 ? -10.133 13.920 -1.724 1.00 47.22 301 VAL A CA 1
ATOM 2393 C C . VAL A 1 301 ? -11.563 14.154 -1.250 1.00 47.22 301 VAL A C 1
ATOM 2395 O O . VAL A 1 301 ? -11.933 13.652 -0.185 1.00 47.22 301 VAL A O 1
ATOM 2398 N N . PRO A 1 302 ? -12.386 14.895 -2.009 1.00 38.88 302 PRO A N 1
ATOM 2399 C CA . PRO A 1 302 ? -13.767 15.099 -1.636 1.00 38.88 302 PRO A CA 1
ATOM 2400 C C . PRO A 1 302 ? -14.451 13.735 -1.616 1.00 38.88 302 PRO A C 1
ATOM 2402 O O . PRO A 1 302 ? -14.539 13.038 -2.630 1.00 38.88 302 PRO A O 1
ATOM 2405 N N . SER A 1 303 ? -14.996 13.361 -0.463 1.00 36.69 303 SER A N 1
ATOM 2406 C CA . SER A 1 303 ? -16.175 12.506 -0.472 1.00 36.69 303 SER A CA 1
ATOM 2407 C C . SER A 1 303 ? -17.194 13.140 -1.436 1.00 36.69 303 SER A C 1
ATOM 2409 O O . SER A 1 303 ? -17.284 14.372 -1.500 1.00 36.69 303 SER A O 1
ATOM 2411 N N . PRO A 1 304 ? -17.929 12.355 -2.249 1.00 35.56 304 PRO A N 1
ATOM 2412 C CA . PRO A 1 304 ? -18.906 12.930 -3.167 1.00 35.56 304 PRO A CA 1
ATOM 2413 C C . PRO A 1 304 ? -19.821 13.883 -2.379 1.00 35.56 304 PRO A C 1
ATOM 2415 O O . PRO A 1 304 ? -20.330 13.485 -1.326 1.00 35.56 304 PRO A O 1
ATOM 2418 N N . PRO A 1 305 ? -20.012 15.138 -2.828 1.00 38.28 305 PRO A N 1
ATOM 2419 C CA . PRO A 1 305 ? -20.636 16.168 -2.011 1.00 38.28 305 PRO A CA 1
ATOM 2420 C C . PRO A 1 305 ? -22.087 15.771 -1.758 1.00 38.28 305 PRO A C 1
ATOM 2422 O O . PRO A 1 305 ? -22.902 15.764 -2.681 1.00 38.28 305 PRO A O 1
ATOM 2425 N N . ARG A 1 306 ? -22.424 15.398 -0.519 1.00 41.47 306 ARG A N 1
ATOM 2426 C CA . ARG A 1 306 ? -23.820 15.120 -0.141 1.00 41.47 306 ARG A CA 1
ATOM 2427 C C . ARG A 1 306 ? -24.300 15.747 1.152 1.00 41.47 306 ARG A C 1
ATOM 2429 O O . ARG A 1 306 ? -25.451 15.515 1.498 1.00 41.47 306 ARG A O 1
ATOM 2436 N N . PHE A 1 307 ? -23.524 16.617 1.788 1.00 35.44 307 PHE A N 1
ATOM 2437 C CA . PHE A 1 307 ? -24.100 17.551 2.751 1.00 35.44 307 PHE A CA 1
ATOM 2438 C C . PHE A 1 307 ? -23.458 18.928 2.584 1.00 35.44 307 PHE A C 1
ATOM 2440 O O . PHE A 1 307 ? -22.232 19.025 2.664 1.00 35.44 307 PHE A O 1
ATOM 2447 N N . PRO A 1 308 ? -24.242 19.990 2.310 1.00 32.31 308 PRO A N 1
ATOM 2448 C CA . PRO A 1 308 ? -23.716 21.342 2.401 1.00 32.31 308 PRO A CA 1
ATOM 2449 C C . PRO A 1 308 ? -23.214 21.568 3.834 1.00 32.31 308 PRO A C 1
ATOM 2451 O O . PRO A 1 308 ? -23.819 21.039 4.774 1.00 32.31 308 PRO A O 1
ATOM 2454 N N . PRO A 1 309 ? -22.129 22.333 4.032 1.00 33.56 309 PRO A N 1
ATOM 2455 C CA . PRO A 1 309 ? -21.731 22.738 5.367 1.00 33.56 309 PRO A CA 1
ATOM 2456 C C . PRO A 1 309 ? -22.908 23.490 5.992 1.00 33.56 309 PRO A C 1
ATOM 2458 O O . PRO A 1 309 ? -23.299 24.558 5.520 1.00 33.56 309 PRO A O 1
ATOM 2461 N N . LEU A 1 310 ? -23.507 22.914 7.035 1.00 38.75 310 LEU A N 1
ATOM 2462 C CA . LEU A 1 310 ? -24.376 23.671 7.921 1.00 38.75 310 LEU A CA 1
ATOM 2463 C C . LEU A 1 310 ? -23.480 24.728 8.560 1.00 38.75 310 LEU A C 1
ATOM 2465 O O . LEU A 1 310 ? -22.643 24.414 9.405 1.00 38.75 310 LEU A O 1
ATOM 2469 N N . ALA A 1 311 ? -23.611 25.969 8.098 1.00 35.50 311 ALA A N 1
ATOM 2470 C CA . ALA A 1 311 ? -23.054 27.114 8.786 1.00 35.50 311 ALA A CA 1
ATOM 2471 C C . ALA A 1 311 ? -23.574 27.062 10.227 1.00 35.50 311 ALA A C 1
ATOM 2473 O O . ALA A 1 311 ? -24.777 27.178 10.459 1.00 35.50 311 ALA A O 1
ATOM 2474 N N . CYS A 1 312 ? -22.678 26.827 11.186 1.00 36.44 312 CYS A N 1
ATOM 2475 C CA . CYS A 1 312 ? -22.981 26.990 12.597 1.00 36.44 312 CYS A CA 1
ATOM 2476 C C . CYS A 1 312 ? -23.348 28.459 12.821 1.00 36.44 312 CYS A C 1
ATOM 2478 O O . CYS A 1 312 ? -22.473 29.305 12.997 1.00 36.44 312 CYS A O 1
ATOM 2480 N N . SER A 1 313 ? -24.641 28.772 12.786 1.00 39.81 313 SER A N 1
ATOM 2481 C CA . SER A 1 313 ? -25.162 29.983 13.402 1.00 39.81 313 SER A CA 1
ATOM 2482 C C . SER A 1 313 ? -24.822 29.924 14.889 1.00 39.81 313 SE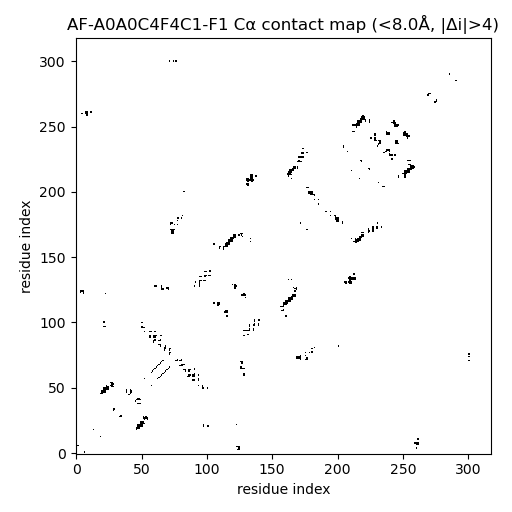R A C 1
ATOM 2484 O O . SER A 1 313 ? -25.044 28.904 15.545 1.00 39.81 313 SER A O 1
ATOM 2486 N N . SER A 1 314 ? -24.234 31.006 15.385 1.00 41.56 314 SER A N 1
ATOM 2487 C CA . SER A 1 314 ? -23.854 31.249 16.775 1.00 41.56 314 SER A CA 1
ATOM 2488 C C . SER A 1 314 ? -24.940 30.797 17.766 1.00 41.56 314 SER A C 1
ATOM 2490 O O . SER A 1 314 ? -26.128 30.940 17.468 1.00 41.56 314 SER A O 1
ATOM 2492 N N . PRO A 1 315 ? -24.570 30.288 18.956 1.00 41.00 315 PRO A N 1
ATOM 2493 C CA . PRO A 1 315 ? -25.554 29.980 19.988 1.00 41.00 315 PRO A CA 1
ATOM 2494 C C . PRO A 1 315 ? -26.256 31.273 20.448 1.00 41.00 315 PRO A C 1
ATOM 2496 O O . PRO A 1 315 ? -25.601 32.319 20.515 1.00 41.00 315 PRO A O 1
ATOM 2499 N N . PRO A 1 316 ? -27.565 31.235 20.761 1.00 38.59 316 PRO A N 1
ATOM 2500 C CA . PRO A 1 316 ? -28.246 32.390 21.328 1.00 38.59 316 PRO A CA 1
ATOM 2501 C C . PRO A 1 316 ? -27.674 32.706 22.722 1.00 38.59 316 PRO A C 1
ATOM 2503 O O . PRO A 1 316 ? -27.275 31.780 23.438 1.00 38.59 316 PRO A O 1
ATOM 2506 N N . PRO A 1 317 ? -27.596 33.992 23.107 1.00 48.47 317 PRO A N 1
ATOM 2507 C CA . PRO A 1 317 ? -27.192 34.375 24.452 1.00 48.47 317 PRO A CA 1
ATOM 2508 C C . PRO A 1 317 ? -28.229 33.885 25.475 1.00 48.47 317 PRO A C 1
ATOM 2510 O O . PRO A 1 317 ? -29.412 33.782 25.152 1.00 48.47 317 PRO A O 1
ATOM 2513 N N . PHE A 1 318 ? -27.723 33.547 26.665 1.00 53.22 318 PHE A N 1
ATOM 2514 C CA . PHE A 1 318 ? -28.446 33.017 27.827 1.00 53.22 318 PHE A CA 1
ATOM 2515 C C . PHE A 1 318 ? -29.722 33.782 28.190 1.00 53.22 318 PHE A C 1
ATOM 2517 O O . PHE A 1 318 ? -29.706 35.031 28.100 1.00 53.22 318 PHE A O 1
#

Radius of gyration: 23.67 Å; Cα contacts (8 Å, |Δi|>4): 406; chains: 1; bounding box: 70×63×63 Å

Solvent-accessible surface area (backbone atoms only — not comparable to full-atom values): 18800 Å² total; per-residue (Å²): 130,83,90,53,73,64,58,60,36,53,65,55,46,59,79,79,46,92,70,79,42,78,45,66,85,85,67,60,70,84,53,67,70,56,48,53,54,50,38,50,50,32,38,74,79,67,35,26,45,69,42,91,51,51,60,68,48,43,42,29,21,45,55,46,29,20,57,37,40,48,34,32,45,31,68,74,41,65,91,75,52,71,94,50,70,71,18,50,52,28,32,51,52,53,22,50,55,49,22,54,58,51,47,52,53,48,51,62,34,30,77,72,62,38,72,45,77,46,73,48,60,52,88,42,91,77,30,77,67,56,41,50,24,41,35,52,34,48,58,59,69,71,43,82,73,92,60,88,90,80,74,98,65,78,87,70,70,78,41,63,76,44,38,34,37,40,47,89,61,63,47,36,47,45,66,64,67,56,44,64,55,82,82,66,87,72,93,47,85,78,45,56,65,58,54,62,72,67,23,46,64,86,57,54,62,57,47,54,52,9,51,56,50,22,46,33,42,35,20,52,40,62,66,30,40,51,17,49,42,48,32,41,31,74,74,71,69,37,74,59,54,99,55,26,35,69,48,95,94,40,67,26,36,39,43,60,56,68,83,70,78,67,66,65,62,56,58,56,50,57,71,34,68,70,47,44,55,49,49,55,54,49,52,65,73,43,62,100,53,92,85,83,89,83,90,75,81,96,59,93,71,75,67,81,89,82,70,80,84,75,76,80,72,76,81,81,81,134

Sequence (318 aa):
MSSGGLVSALSGCKKQMTFSWIGWPGLDVRAPAHKTFIAQRLKDEYSCKPVWLSDDLADKHYNGFSNSILWPLFHYHPGEMNFVEAHWEAYKEANMTFAHVVHRDIVEAVERGEDVLVEQRTHLVCCPLKVLLPMMLRELLDRPLDLPSTAPGPATKKGKVSIGFFLHTPFPSSEIYRQVFPLHTPTHRRDAELARLHRILPVRREILLGLLHCDLVGFHTYDYGRHFLSSCTRILGLPAMPNGLAFGGRYVHVGSFPIGIEPAKFHDALLSPAVQKRIASLEHRFQGIKVIVGVDRLESVPSPPRFPPLACSSPPPF

pLDDT: mean 74.93, std 19.32, range [28.77, 96.56]

Foldseek 3Di:
DDDDQVVQQVVVCVVPDDDAAEEAPPDADDDPVVLVVVQVCCCPVPSYGHQHDHPVLVCLLAVNDFQQPFVCLQLVNHQRHDDDVSSVVSLVVSLLSSLVVVLVVVVVQQVVVHADEAEADPPDPTGPSHLLNLVSNVVVVPPDPPDPPPDPDPPRDRHDHAYEYEDATAADALPSQFFWYDPDDDPDPVCPVVSVVVTGPPCSVSSLVSNQSHQEYEYQDLVSLVRSQNNCCVPVVFDADSQFGDDPNHTYGYYHDHGDGDVVVVVVVCPDPVNVVVVVVVCVVQPPHDDDDDDDDPGPSDDPDDDDPPPPDDDDDD

Nearest PDB structures (foldseek):
  5hvm-assembly1_A  TM=9.335E-01  e=1.883E-26  Aspergillus fumigatus Af293
  6jbi-assembly1_A  TM=8.992E-01  e=6.092E-27  Pyricularia oryzae 70-15
  8fhw-assembly1_A  TM=9.350E-01  e=4.529E-26  Cryptococcus neoformans H99
  5hut-assembly1_A  TM=8.982E-01  e=3.996E-26  Candida albicans SC5314
  5huv-assembly1_B  TM=8.971E-01  e=3.367E-25  Candida albicans SC5314